Protein AF-A0A1F8WMA2-F1 (afdb_monomer_lite)

Sequence (186 aa):
MRAASGWDPECFEGNKDSIIERTFYRLFSRRFIGRMEEAENRRYKLTAEGLDYLFQKFPQLRIRQRKFDGFWRIIVYDIEETERRLRNQVRKGLKSLGFRMIQKSVWASPYDWEGEIDEFLKKIKLEKETYIFQSKLSEDKTEKLLKSYWPDLAADDSNDKKDINEKSPLRSLLLPIRLPKGLPNL

Structure (mmCIF, N/CA/C/O backbone):
data_AF-A0A1F8WMA2-F1
#
_entry.id   AF-A0A1F8WMA2-F1
#
loop_
_atom_site.group_PDB
_atom_site.id
_atom_site.type_symbol
_atom_site.label_atom_id
_atom_site.label_alt_id
_atom_site.label_comp_id
_atom_site.label_asym_id
_atom_site.label_entity_id
_atom_site.label_seq_id
_atom_site.pdbx_PDB_ins_code
_atom_site.Cartn_x
_atom_site.Cartn_y
_atom_site.Cartn_z
_atom_site.occupancy
_atom_site.B_iso_or_equiv
_atom_site.auth_seq_id
_atom_site.auth_comp_id
_atom_site.auth_asym_id
_atom_site.auth_atom_id
_atom_site.pdbx_PDB_model_num
ATOM 1 N N . MET A 1 1 ? -4.605 -5.647 -40.971 1.00 30.84 1 MET A N 1
ATOM 2 C CA . MET A 1 1 ? -3.723 -4.463 -40.894 1.00 30.84 1 MET A CA 1
ATOM 3 C C . MET A 1 1 ? -3.026 -4.484 -39.541 1.00 30.84 1 MET A C 1
ATOM 5 O O . MET A 1 1 ? -3.693 -4.305 -38.533 1.00 30.84 1 MET A O 1
ATOM 9 N N . ARG A 1 2 ? -1.735 -4.838 -39.497 1.00 26.00 2 ARG A N 1
ATOM 10 C CA . ARG A 1 2 ? -0.924 -4.826 -38.268 1.00 26.00 2 ARG A CA 1
ATOM 11 C C . ARG A 1 2 ? -0.275 -3.449 -38.165 1.00 26.00 2 ARG A C 1
ATOM 13 O O . ARG A 1 2 ? 0.402 -3.045 -39.104 1.00 26.00 2 ARG A O 1
ATOM 20 N N . ALA A 1 3 ? -0.526 -2.734 -37.073 1.00 28.31 3 ALA A N 1
ATOM 21 C CA . ALA A 1 3 ? 0.197 -1.509 -36.771 1.00 28.31 3 ALA A CA 1
ATOM 22 C C . ALA A 1 3 ? 1.688 -1.846 -36.641 1.00 28.31 3 ALA A C 1
ATOM 24 O O . ALA A 1 3 ? 2.050 -2.796 -35.945 1.00 28.31 3 ALA A O 1
ATOM 25 N N . ALA A 1 4 ? 2.524 -1.090 -37.346 1.00 37.28 4 ALA A N 1
ATOM 26 C CA . ALA A 1 4 ? 3.967 -1.123 -37.211 1.00 37.28 4 ALA A CA 1
ATOM 27 C C . ALA A 1 4 ? 4.338 -0.634 -35.803 1.00 37.28 4 ALA A C 1
ATOM 29 O O . ALA A 1 4 ? 4.517 0.553 -35.561 1.00 37.28 4 ALA A O 1
ATOM 30 N N . SER A 1 5 ? 4.379 -1.545 -34.837 1.00 37.34 5 SER A N 1
ATOM 31 C CA . SER A 1 5 ? 5.148 -1.341 -33.617 1.00 37.34 5 SER A CA 1
ATOM 32 C C . SER A 1 5 ? 6.534 -1.902 -33.902 1.00 37.34 5 SER A C 1
ATOM 34 O O . SER A 1 5 ? 6.626 -3.109 -34.119 1.00 37.34 5 SER A O 1
ATOM 36 N N . GLY A 1 6 ? 7.564 -1.052 -33.949 1.00 39.94 6 GLY A N 1
ATOM 37 C CA . GLY A 1 6 ? 8.977 -1.406 -34.140 1.00 39.94 6 GLY A CA 1
ATOM 38 C C . GLY A 1 6 ? 9.494 -2.400 -33.102 1.00 39.94 6 GLY A C 1
ATOM 39 O O . GLY A 1 6 ? 10.155 -2.039 -32.130 1.00 39.94 6 GLY A O 1
ATOM 40 N N . TRP A 1 7 ? 9.117 -3.661 -33.282 1.00 49.50 7 TRP A N 1
ATOM 41 C CA . TRP A 1 7 ? 9.310 -4.760 -32.352 1.00 49.50 7 TRP A CA 1
ATOM 42 C C . TRP A 1 7 ? 10.075 -5.857 -33.079 1.00 49.50 7 TRP A C 1
ATOM 44 O O . TRP A 1 7 ? 9.484 -6.789 -33.618 1.00 49.50 7 TRP A O 1
ATOM 54 N N . ASP A 1 8 ? 11.396 -5.728 -33.089 1.00 50.12 8 ASP A N 1
ATOM 55 C CA . ASP A 1 8 ? 12.282 -6.792 -33.534 1.00 50.12 8 ASP A CA 1
ATOM 56 C C . ASP A 1 8 ? 13.468 -6.929 -32.550 1.00 50.12 8 ASP A C 1
ATOM 58 O O . ASP A 1 8 ? 14.291 -6.015 -32.421 1.00 50.12 8 ASP A O 1
ATOM 62 N N . PRO A 1 9 ? 13.527 -8.036 -31.779 1.00 44.06 9 PRO A N 1
ATOM 63 C CA . PRO A 1 9 ? 14.636 -8.351 -30.879 1.00 44.06 9 PRO A CA 1
ATOM 64 C C . PRO A 1 9 ? 15.994 -8.472 -31.583 1.00 44.06 9 PRO A C 1
ATOM 66 O O . PRO A 1 9 ? 17.019 -8.364 -30.907 1.00 44.06 9 PRO A O 1
ATOM 69 N N . GLU A 1 10 ? 16.012 -8.697 -32.901 1.00 46.22 10 GLU A N 1
ATOM 70 C CA . GLU A 1 10 ? 17.234 -8.787 -33.707 1.00 46.22 10 GLU A CA 1
ATOM 71 C C . GLU A 1 10 ? 17.858 -7.409 -33.989 1.00 46.22 10 GLU A C 1
ATOM 73 O O . GLU A 1 10 ? 19.033 -7.335 -34.332 1.00 46.22 10 GLU A O 1
ATOM 78 N N . CYS A 1 11 ? 17.149 -6.301 -33.732 1.00 46.38 11 CYS A N 1
ATOM 79 C CA . CYS A 1 11 ? 17.670 -4.937 -33.906 1.00 46.38 11 CYS A CA 1
ATOM 80 C C . CYS A 1 11 ? 18.671 -4.476 -32.825 1.00 46.38 11 CYS A C 1
ATOM 82 O O . CYS A 1 11 ? 19.052 -3.302 -32.805 1.00 46.38 11 CYS A O 1
ATOM 84 N N . PHE A 1 12 ? 19.046 -5.329 -31.864 1.00 48.62 12 PHE A N 1
ATOM 85 C CA . PHE A 1 12 ? 20.020 -4.961 -30.834 1.00 48.62 12 PHE A CA 1
ATOM 86 C C . PHE A 1 12 ? 21.457 -5.202 -31.324 1.00 48.62 12 PHE A C 1
ATOM 88 O O . PHE A 1 12 ? 22.027 -6.275 -31.130 1.00 48.62 12 PHE A O 1
ATOM 95 N N . GLU A 1 13 ? 22.063 -4.170 -31.909 1.00 54.38 13 GLU A N 1
ATOM 96 C CA . GLU A 1 13 ? 23.446 -4.167 -32.411 1.00 54.38 13 GLU A CA 1
ATOM 97 C C . GLU A 1 13 ? 24.458 -3.743 -31.319 1.00 54.38 13 GLU A C 1
ATOM 99 O O . GLU A 1 13 ? 25.220 -2.793 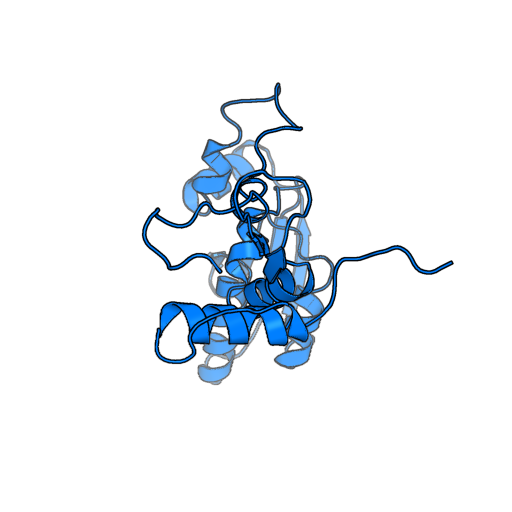-31.475 1.00 54.38 13 GLU A O 1
ATOM 104 N N . GLY A 1 14 ? 24.440 -4.412 -30.157 1.00 55.53 14 GLY A N 1
ATOM 105 C CA . GLY A 1 14 ? 25.354 -4.128 -29.036 1.00 55.53 14 GLY A CA 1
ATOM 106 C C . GLY A 1 14 ? 26.453 -5.175 -28.824 1.00 55.53 14 GLY A C 1
ATOM 107 O O . GLY A 1 14 ? 26.241 -6.377 -29.001 1.00 55.53 14 GLY A O 1
ATOM 108 N N . ASN A 1 15 ? 27.622 -4.725 -28.371 1.00 56.62 15 ASN A N 1
ATOM 109 C CA . ASN A 1 15 ? 28.721 -5.542 -27.873 1.00 56.62 15 ASN A CA 1
ATOM 110 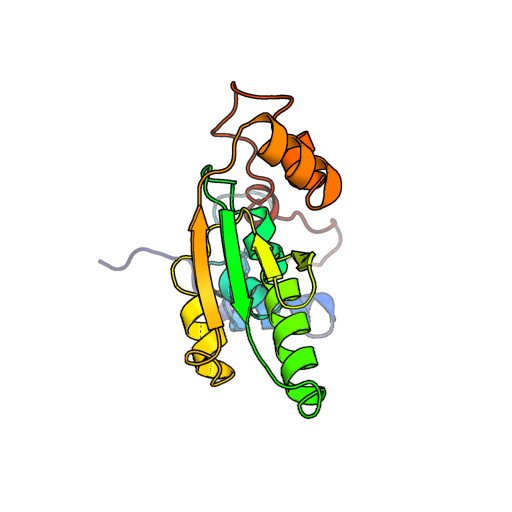C C . ASN A 1 15 ? 28.358 -6.231 -26.532 1.00 56.62 15 ASN A C 1
ATOM 112 O O . ASN A 1 15 ? 28.169 -5.620 -25.477 1.00 56.62 15 ASN A O 1
ATOM 116 N N . LYS A 1 16 ? 28.315 -7.568 -26.544 1.00 54.38 16 LYS A N 1
ATOM 117 C CA . LYS A 1 16 ? 27.874 -8.403 -25.408 1.00 54.38 16 LYS A CA 1
ATOM 118 C C . LYS A 1 16 ? 28.830 -8.402 -24.198 1.00 54.38 16 LYS A C 1
ATOM 120 O O . LYS A 1 16 ? 28.467 -8.943 -23.141 1.00 54.38 16 LYS A O 1
ATOM 125 N N . ASP A 1 17 ? 30.003 -7.780 -24.320 1.00 58.03 17 ASP A N 1
ATOM 126 C CA . ASP A 1 17 ? 31.028 -7.706 -23.268 1.00 58.03 17 ASP A CA 1
ATOM 127 C C . ASP A 1 17 ? 30.782 -6.584 -22.246 1.00 58.03 17 ASP A C 1
ATOM 129 O O . ASP A 1 17 ? 31.250 -6.649 -21.108 1.00 58.03 17 ASP A O 1
ATOM 133 N N . SER A 1 18 ? 29.960 -5.593 -22.597 1.00 73.81 18 SER A N 1
ATOM 134 C CA . SER A 1 18 ? 29.572 -4.486 -21.721 1.00 73.81 18 SER A CA 1
ATOM 135 C C . SER A 1 18 ? 28.440 -4.896 -20.763 1.00 73.81 18 SER A C 1
ATOM 137 O O . SER A 1 18 ? 27.377 -5.366 -21.176 1.00 73.81 18 SER A O 1
ATOM 139 N N . ILE A 1 19 ? 28.635 -4.697 -19.449 1.00 73.62 19 ILE A N 1
ATOM 140 C CA . ILE A 1 19 ? 27.605 -4.953 -18.413 1.00 73.62 19 ILE A CA 1
ATOM 141 C C . ILE A 1 19 ? 26.333 -4.143 -18.699 1.00 73.62 19 ILE A C 1
ATOM 143 O O . ILE A 1 19 ? 25.215 -4.623 -18.477 1.00 73.62 19 ILE A O 1
ATOM 147 N N . ILE A 1 20 ? 26.504 -2.921 -19.207 1.00 75.25 20 ILE A N 1
ATOM 148 C CA . ILE A 1 20 ? 25.405 -2.025 -19.563 1.00 75.25 20 ILE A CA 1
ATOM 149 C C . ILE A 1 20 ? 24.633 -2.624 -20.737 1.00 75.25 20 ILE A C 1
ATOM 151 O O . ILE A 1 20 ? 23.421 -2.788 -20.644 1.00 75.25 20 ILE A O 1
ATOM 155 N N . GLU A 1 21 ? 25.317 -3.048 -21.795 1.00 71.06 21 GLU A N 1
ATOM 156 C CA . GLU A 1 21 ? 24.683 -3.584 -23.005 1.00 71.06 21 GLU A CA 1
ATOM 157 C C . GLU A 1 21 ? 23.989 -4.917 -22.747 1.00 71.06 21 GLU A C 1
ATOM 159 O O . GLU A 1 21 ? 22.851 -5.115 -23.165 1.00 71.06 21 GLU A O 1
ATOM 164 N N . ARG A 1 22 ? 24.592 -5.788 -21.934 1.00 74.44 22 ARG A N 1
ATOM 165 C CA . ARG A 1 22 ? 23.950 -7.027 -21.479 1.00 74.44 22 ARG A CA 1
ATOM 166 C C . ARG A 1 22 ? 22.694 -6.752 -20.648 1.00 74.44 22 ARG A C 1
ATOM 168 O O . ARG A 1 22 ? 21.706 -7.484 -20.745 1.00 74.44 22 ARG A O 1
ATOM 175 N N . THR A 1 23 ? 22.713 -5.692 -19.837 1.00 79.44 23 THR A N 1
ATOM 176 C CA . THR A 1 23 ? 21.548 -5.261 -19.053 1.00 79.44 23 THR A CA 1
ATOM 177 C C . THR A 1 23 ? 20.456 -4.694 -19.955 1.00 79.44 23 THR A C 1
ATOM 179 O O . THR A 1 23 ? 19.300 -5.085 -19.800 1.00 79.44 23 THR A O 1
ATOM 182 N N . PHE A 1 24 ? 20.810 -3.843 -20.920 1.00 78.50 24 PHE A N 1
ATOM 183 C CA . PHE A 1 24 ? 19.881 -3.286 -21.903 1.00 78.50 24 PHE A CA 1
ATOM 184 C C . PHE A 1 24 ? 19.253 -4.377 -22.764 1.00 78.50 24 PHE A C 1
ATOM 186 O O . PHE A 1 24 ? 18.029 -4.441 -22.829 1.00 78.50 24 PHE A O 1
ATOM 193 N N . TYR A 1 25 ? 20.052 -5.292 -23.317 1.00 78.69 25 TYR A N 1
ATOM 194 C CA . TYR A 1 25 ? 19.562 -6.452 -24.059 1.00 78.69 25 TYR A CA 1
ATOM 195 C C . TYR A 1 25 ? 18.550 -7.248 -23.234 1.00 78.69 25 TYR A C 1
ATOM 197 O O . TYR A 1 25 ? 17.436 -7.494 -23.679 1.00 78.69 25 TYR A O 1
ATOM 205 N N . ARG A 1 26 ? 18.876 -7.569 -21.974 1.00 81.12 26 ARG A N 1
ATOM 206 C CA . ARG A 1 26 ? 17.958 -8.301 -21.089 1.00 81.12 26 ARG A CA 1
ATOM 207 C C . ARG A 1 26 ? 16.641 -7.557 -20.855 1.00 81.12 26 ARG A C 1
ATOM 209 O O . ARG A 1 26 ? 15.598 -8.202 -20.780 1.00 81.12 26 ARG A O 1
ATOM 216 N N . LEU A 1 27 ? 16.681 -6.236 -20.682 1.00 84.00 27 LEU A N 1
ATOM 217 C CA . LEU A 1 27 ? 15.476 -5.422 -20.503 1.00 84.00 27 LEU A CA 1
ATOM 218 C C . LEU A 1 27 ? 14.649 -5.360 -21.796 1.00 84.00 27 LEU A C 1
ATOM 220 O O . LEU A 1 27 ? 13.425 -5.447 -21.730 1.00 84.00 27 LEU A O 1
ATOM 224 N N . PHE A 1 28 ? 15.309 -5.291 -22.952 1.00 79.81 28 PHE A N 1
ATOM 225 C CA . PHE A 1 28 ? 14.685 -5.324 -24.273 1.00 79.81 28 PHE A CA 1
ATOM 226 C C . PHE A 1 28 ? 14.025 -6.666 -24.585 1.00 79.81 28 PHE A C 1
ATOM 228 O O . PHE A 1 28 ? 12.833 -6.708 -24.880 1.00 79.81 28 PHE A O 1
ATOM 235 N N . SER A 1 29 ? 14.753 -7.778 -24.443 1.00 77.25 29 SER A N 1
ATOM 236 C CA . SER A 1 29 ? 14.225 -9.123 -24.705 1.00 77.25 29 SER A CA 1
ATOM 237 C C . SER A 1 29 ? 13.041 -9.470 -23.798 1.00 77.25 29 SER A C 1
ATOM 239 O O . SER A 1 29 ? 12.180 -10.258 -24.175 1.00 77.25 29 SER A O 1
ATOM 241 N N . ARG A 1 30 ? 12.975 -8.872 -22.600 1.00 82.81 30 ARG A N 1
ATOM 242 C CA . ARG A 1 30 ? 11.853 -9.020 -21.657 1.00 82.81 30 ARG A CA 1
ATOM 243 C C . ARG A 1 30 ? 10.707 -8.038 -21.881 1.00 82.81 30 ARG A C 1
ATOM 245 O O . ARG A 1 30 ? 9.767 -8.036 -21.096 1.00 82.81 30 ARG A O 1
ATOM 252 N N . ARG A 1 31 ? 10.774 -7.220 -22.931 1.00 81.69 31 ARG A N 1
ATOM 253 C CA . ARG A 1 31 ? 9.797 -6.173 -23.245 1.00 81.69 31 ARG A CA 1
ATOM 254 C C . ARG A 1 31 ? 9.668 -5.086 -22.188 1.00 81.69 31 ARG A C 1
ATOM 256 O O . ARG A 1 31 ? 8.628 -4.460 -22.151 1.00 81.69 31 ARG A O 1
ATOM 263 N N . PHE A 1 32 ? 10.649 -4.844 -21.320 1.00 83.88 32 PHE A N 1
ATOM 264 C CA . PHE A 1 32 ? 10.517 -3.831 -20.258 1.00 83.88 32 PHE A CA 1
ATOM 265 C C . PHE A 1 32 ? 10.858 -2.411 -20.720 1.00 83.88 32 PHE A C 1
ATOM 267 O O . PHE A 1 32 ? 10.430 -1.434 -20.106 1.00 83.88 32 PHE A O 1
ATOM 274 N N . ILE A 1 33 ? 11.630 -2.291 -21.799 1.00 82.56 33 ILE A N 1
ATOM 275 C CA . ILE A 1 33 ? 11.998 -1.019 -22.420 1.00 82.56 33 ILE A CA 1
ATOM 276 C C . ILE A 1 33 ? 11.760 -1.090 -23.929 1.00 82.56 33 ILE A C 1
ATOM 278 O O . ILE A 1 33 ? 11.872 -2.157 -24.529 1.00 82.56 33 ILE A O 1
ATOM 282 N N . GLY A 1 34 ? 11.413 0.046 -24.527 1.00 76.94 34 GLY A N 1
ATOM 283 C CA . GLY A 1 34 ? 11.169 0.200 -25.958 1.00 76.94 34 GLY A CA 1
ATOM 284 C C . GLY A 1 34 ? 11.925 1.396 -26.533 1.00 76.94 34 GLY A C 1
ATOM 285 O O . GLY A 1 34 ? 12.235 2.352 -25.816 1.00 76.94 34 GLY A O 1
ATOM 286 N N . ARG A 1 35 ? 12.219 1.346 -27.834 1.00 72.19 35 ARG A N 1
ATOM 287 C CA . ARG A 1 35 ? 12.878 2.430 -28.574 1.00 72.19 35 ARG A CA 1
ATOM 288 C C . ARG A 1 35 ? 11.835 3.422 -29.102 1.00 72.19 35 ARG A C 1
ATOM 290 O O . ARG A 1 35 ? 10.747 3.020 -29.502 1.00 72.19 35 ARG A O 1
ATOM 297 N N . MET A 1 36 ? 12.150 4.716 -29.072 1.00 67.19 36 MET A N 1
ATOM 298 C CA . MET A 1 36 ? 11.386 5.740 -29.795 1.00 67.19 36 MET A CA 1
ATOM 299 C C . MET A 1 36 ? 12.007 5.946 -31.184 1.00 67.19 36 MET A C 1
ATOM 301 O O . MET A 1 36 ? 13.208 6.196 -31.273 1.00 67.19 36 MET A O 1
ATOM 305 N N . GLU A 1 37 ? 11.209 5.829 -32.247 1.00 57.41 37 GLU A N 1
ATOM 306 C CA . GLU A 1 37 ? 11.681 5.891 -33.643 1.00 57.41 37 GLU A CA 1
ATOM 307 C C . GLU A 1 37 ? 11.926 7.327 -34.150 1.00 57.41 37 GLU A C 1
ATOM 309 O O . GLU A 1 37 ? 12.753 7.529 -35.028 1.00 57.41 37 GLU A O 1
ATOM 314 N N . GLU A 1 38 ? 11.295 8.343 -33.551 1.00 54.53 38 GLU A N 1
ATOM 315 C CA . GLU A 1 38 ? 11.284 9.729 -34.068 1.00 54.53 38 GLU A CA 1
ATOM 316 C C . GLU A 1 38 ? 12.400 10.649 -33.534 1.00 54.53 38 GLU A C 1
ATOM 318 O O . GLU A 1 38 ? 12.371 11.859 -33.752 1.00 54.53 38 GLU A O 1
ATOM 323 N N . ALA A 1 39 ? 13.388 10.128 -32.803 1.00 50.84 39 ALA A N 1
ATOM 324 C CA . ALA A 1 39 ? 14.424 10.962 -32.197 1.00 50.84 39 ALA A CA 1
ATOM 325 C C . ALA A 1 39 ? 15.796 10.755 -32.852 1.00 50.84 39 ALA A C 1
ATOM 327 O O . ALA A 1 39 ? 16.361 9.667 -32.805 1.00 50.84 39 ALA A O 1
ATOM 328 N N . GLU A 1 40 ? 16.391 11.857 -33.321 1.00 49.34 40 GLU A N 1
ATOM 329 C CA . GLU A 1 40 ? 17.798 11.980 -33.758 1.00 49.34 40 GLU A CA 1
ATOM 330 C C . GLU A 1 40 ? 18.805 11.407 -32.736 1.00 49.34 40 GLU A C 1
ATOM 332 O O . GLU A 1 40 ? 19.931 11.053 -33.068 1.00 49.34 40 GLU A O 1
ATOM 337 N N . ASN A 1 41 ? 18.394 11.302 -31.466 1.00 57.19 41 ASN A N 1
ATOM 338 C CA . ASN A 1 41 ? 19.111 10.592 -30.413 1.00 57.19 41 ASN A CA 1
ATOM 339 C C . ASN A 1 41 ? 18.325 9.356 -29.965 1.00 57.19 41 ASN A C 1
ATOM 341 O O . ASN A 1 41 ? 17.134 9.450 -29.670 1.00 57.19 41 ASN A O 1
ATOM 345 N N . ARG A 1 42 ? 19.030 8.235 -29.781 1.00 60.88 42 ARG A N 1
ATOM 346 C CA . ARG A 1 42 ? 18.478 6.970 -29.277 1.00 60.88 42 ARG A CA 1
ATOM 347 C C . ARG A 1 42 ? 17.896 7.151 -27.880 1.00 60.88 42 ARG A C 1
ATOM 349 O O . ARG A 1 42 ? 18.614 7.249 -26.886 1.00 60.88 42 ARG A O 1
ATOM 356 N N . ARG A 1 43 ? 16.573 7.243 -27.837 1.00 66.69 43 ARG A N 1
ATOM 357 C CA . ARG A 1 43 ? 15.778 7.450 -26.634 1.00 66.69 43 ARG A CA 1
ATOM 358 C C . ARG A 1 43 ? 15.000 6.180 -26.328 1.00 66.69 43 ARG A C 1
ATOM 360 O O . ARG A 1 43 ? 14.341 5.616 -27.203 1.00 66.69 43 ARG A O 1
ATOM 367 N N . TYR A 1 44 ? 15.080 5.761 -25.073 1.00 74.44 44 TYR A N 1
ATOM 368 C CA . TYR A 1 44 ? 14.391 4.585 -24.565 1.00 74.44 44 TYR A CA 1
ATOM 369 C C . TYR A 1 44 ? 13.289 5.007 -23.604 1.00 74.44 44 TYR A C 1
ATOM 371 O O . TYR A 1 44 ? 13.470 5.946 -22.826 1.00 74.44 44 TYR A O 1
ATOM 379 N N . LYS A 1 45 ? 12.161 4.303 -23.659 1.00 77.81 45 LYS A N 1
ATOM 380 C CA . LYS A 1 45 ? 11.034 4.472 -22.740 1.00 77.81 45 LYS A CA 1
ATOM 381 C C . LYS A 1 45 ? 10.715 3.158 -22.053 1.00 77.81 45 LYS A C 1
ATOM 383 O O . LYS A 1 45 ? 10.917 2.092 -22.636 1.00 77.81 45 LYS A O 1
ATOM 388 N N . LEU A 1 46 ? 10.191 3.237 -20.838 1.00 81.69 46 LEU A N 1
ATOM 389 C CA . LEU A 1 46 ? 9.587 2.079 -20.199 1.00 81.69 46 LEU A CA 1
ATOM 390 C C . LEU A 1 46 ? 8.325 1.682 -20.981 1.00 81.69 46 LEU A C 1
ATOM 392 O O . LEU A 1 46 ? 7.550 2.544 -21.402 1.00 81.69 46 LEU A O 1
ATOM 396 N N . THR A 1 47 ? 8.140 0.391 -21.217 1.00 83.69 47 THR A N 1
ATOM 397 C CA . THR A 1 47 ? 6.899 -0.139 -21.799 1.00 83.69 47 THR A CA 1
ATOM 398 C C . THR A 1 47 ? 5.830 -0.305 -20.719 1.00 83.69 47 THR A C 1
ATOM 400 O O . THR A 1 47 ? 6.119 -0.175 -19.527 1.00 83.69 47 THR A O 1
ATOM 403 N N . ALA A 1 48 ? 4.604 -0.645 -21.126 1.00 76.00 48 ALA A N 1
ATOM 404 C CA . ALA A 1 48 ? 3.559 -1.041 -20.187 1.00 76.00 48 ALA A CA 1
ATOM 405 C C . ALA A 1 48 ? 3.990 -2.269 -19.362 1.00 76.00 48 ALA A C 1
ATOM 407 O O . ALA A 1 48 ? 3.881 -2.246 -18.140 1.00 76.00 48 ALA A O 1
ATOM 408 N N . GLU A 1 49 ? 4.596 -3.286 -19.990 1.00 80.12 49 GLU A N 1
ATOM 409 C CA . GLU A 1 49 ? 5.040 -4.488 -19.272 1.00 80.12 49 GLU A CA 1
ATOM 410 C C . GLU A 1 49 ? 6.173 -4.197 -18.276 1.00 80.12 49 GLU A C 1
ATOM 412 O O . GLU A 1 49 ? 6.229 -4.774 -17.188 1.00 80.12 49 GLU A O 1
ATOM 417 N N . GLY A 1 50 ? 7.087 -3.287 -18.627 1.00 83.38 50 GLY A N 1
ATOM 418 C CA . GLY A 1 50 ? 8.138 -2.829 -17.720 1.00 83.38 50 GLY A CA 1
ATOM 419 C C . GLY A 1 50 ? 7.583 -2.045 -16.535 1.00 83.38 50 GLY A C 1
ATOM 420 O O . GLY A 1 50 ? 8.071 -2.200 -15.413 1.00 83.38 50 GLY A O 1
ATOM 421 N N . LEU A 1 51 ? 6.549 -1.234 -16.771 1.00 80.31 51 LEU A N 1
ATOM 422 C CA . LEU A 1 51 ? 5.851 -0.471 -15.738 1.00 80.31 51 LEU A CA 1
ATOM 423 C C . LEU A 1 51 ? 5.141 -1.408 -14.754 1.00 80.31 51 LEU A C 1
ATOM 425 O O . LEU A 1 51 ? 5.349 -1.291 -13.546 1.00 80.31 51 LEU A O 1
ATOM 429 N N . ASP A 1 52 ? 4.406 -2.396 -15.265 1.00 77.25 52 ASP A N 1
ATOM 430 C CA . ASP A 1 52 ? 3.733 -3.413 -14.454 1.00 77.25 52 ASP A CA 1
ATOM 431 C C . ASP A 1 52 ? 4.730 -4.222 -13.620 1.00 77.25 52 ASP A C 1
ATOM 433 O O . ASP A 1 52 ? 4.527 -4.437 -12.422 1.00 77.25 52 ASP A O 1
ATOM 437 N N . TYR A 1 53 ? 5.861 -4.616 -14.214 1.00 82.56 53 TYR A N 1
ATOM 438 C CA . TYR A 1 53 ? 6.929 -5.296 -13.484 1.00 82.56 53 TYR A CA 1
ATOM 439 C C . TYR A 1 53 ? 7.489 -4.433 -12.341 1.00 82.56 53 TYR A C 1
ATOM 441 O O . TYR A 1 53 ? 7.705 -4.932 -11.229 1.00 82.56 53 TYR A O 1
ATOM 449 N N . LEU A 1 54 ? 7.710 -3.135 -12.583 1.00 82.88 54 LEU A N 1
ATOM 450 C CA . LEU A 1 54 ? 8.152 -2.209 -11.539 1.00 82.88 54 LEU A CA 1
ATOM 451 C C . LEU A 1 54 ? 7.111 -2.069 -10.432 1.00 82.88 54 LEU A C 1
ATOM 453 O O . LEU A 1 54 ? 7.488 -2.061 -9.265 1.00 82.88 54 LEU A O 1
ATOM 457 N N . PHE A 1 55 ? 5.826 -2.008 -10.762 1.00 76.62 55 PHE A N 1
ATOM 458 C CA . PHE A 1 55 ? 4.758 -1.922 -9.771 1.00 76.62 55 PHE A CA 1
ATOM 459 C C . PHE A 1 55 ? 4.617 -3.179 -8.919 1.00 76.62 55 PHE A C 1
ATOM 461 O O . PHE A 1 55 ? 4.434 -3.070 -7.709 1.00 76.62 55 PHE A O 1
ATOM 468 N N . GLN A 1 56 ? 4.781 -4.365 -9.506 1.00 71.25 56 GLN A N 1
ATOM 469 C CA . GLN A 1 56 ? 4.804 -5.614 -8.742 1.00 71.25 56 GLN A CA 1
ATOM 470 C C . GLN A 1 56 ? 5.993 -5.674 -7.776 1.00 71.25 56 GLN A C 1
ATOM 472 O O . GLN A 1 56 ? 5.874 -6.182 -6.660 1.00 71.25 56 GLN A O 1
ATOM 477 N N . LYS A 1 57 ? 7.160 -5.174 -8.200 1.00 76.31 57 LYS A N 1
ATOM 478 C CA . LYS A 1 57 ? 8.384 -5.174 -7.383 1.00 76.31 57 LYS A CA 1
ATOM 479 C C . LYS A 1 57 ? 8.417 -4.057 -6.346 1.00 76.31 57 LYS A C 1
ATOM 481 O O . LYS A 1 57 ? 8.964 -4.254 -5.263 1.00 76.31 57 LYS A O 1
ATOM 486 N N . PHE A 1 58 ? 7.841 -2.910 -6.675 1.00 75.75 58 PHE A N 1
ATOM 487 C CA . PHE A 1 58 ? 7.849 -1.698 -5.872 1.00 75.75 58 PHE A CA 1
ATOM 488 C C . PHE A 1 58 ? 6.438 -1.089 -5.834 1.00 75.75 58 PHE A C 1
ATOM 490 O O . PHE A 1 58 ? 6.201 -0.054 -6.466 1.00 75.75 58 PHE A O 1
ATOM 497 N N . PRO A 1 59 ? 5.499 -1.686 -5.073 1.00 68.56 59 PRO A N 1
ATOM 498 C CA . PRO A 1 59 ? 4.115 -1.208 -4.982 1.00 68.56 59 PRO A CA 1
ATOM 499 C C . PRO A 1 59 ? 4.004 0.274 -4.602 1.00 68.56 59 PRO A C 1
ATOM 501 O O . PRO A 1 59 ? 3.107 0.981 -5.058 1.00 68.56 59 PRO A O 1
ATOM 504 N N . GLN A 1 60 ? 4.981 0.795 -3.855 1.00 67.12 60 GLN A N 1
ATOM 505 C CA . GLN A 1 60 ? 5.065 2.206 -3.492 1.00 67.12 60 GLN A CA 1
ATOM 506 C C . GLN A 1 60 ? 5.171 3.174 -4.679 1.00 67.12 60 GLN A C 1
ATOM 508 O O . GLN A 1 60 ? 4.831 4.348 -4.541 1.00 67.12 60 GLN A O 1
ATOM 513 N N . LEU A 1 61 ? 5.616 2.708 -5.850 1.00 69.38 61 LEU A N 1
ATOM 514 C CA . LEU A 1 61 ? 5.636 3.519 -7.067 1.00 69.38 61 LEU A CA 1
ATOM 515 C C . LEU A 1 61 ? 4.230 3.737 -7.642 1.00 69.38 61 LEU A C 1
ATOM 517 O O . LEU A 1 61 ? 4.016 4.765 -8.283 1.00 69.38 61 LEU A O 1
ATOM 521 N N . ARG A 1 62 ? 3.268 2.833 -7.379 1.00 68.75 62 ARG A N 1
ATOM 522 C CA . ARG A 1 62 ? 1.845 3.056 -7.712 1.00 68.75 62 ARG A CA 1
ATOM 523 C C . ARG A 1 62 ? 1.225 4.114 -6.808 1.00 68.75 62 ARG A C 1
ATOM 525 O O . ARG A 1 62 ? 0.452 4.942 -7.269 1.00 68.75 62 ARG A O 1
ATOM 532 N N . ILE A 1 63 ? 1.609 4.131 -5.533 1.00 66.31 63 ILE A N 1
ATOM 533 C CA . ILE A 1 63 ? 1.085 5.083 -4.541 1.00 66.31 63 ILE A CA 1
ATOM 534 C C . ILE A 1 63 ? 1.312 6.526 -4.990 1.00 66.31 63 ILE A C 1
ATOM 536 O O . ILE A 1 63 ? 0.405 7.345 -4.926 1.00 66.31 63 ILE A O 1
ATOM 540 N N . ARG A 1 64 ? 2.509 6.824 -5.506 1.00 62.16 64 ARG A N 1
ATOM 541 C CA . ARG A 1 64 ? 2.878 8.168 -5.975 1.00 62.16 64 ARG A CA 1
ATOM 542 C C . ARG A 1 64 ? 2.094 8.661 -7.198 1.00 62.16 64 ARG A C 1
ATOM 544 O O . ARG A 1 64 ? 2.216 9.831 -7.533 1.00 62.16 64 ARG A O 1
ATOM 551 N N . GLN A 1 65 ? 1.327 7.801 -7.873 1.00 63.12 65 GLN A N 1
ATOM 552 C CA . GLN A 1 65 ? 0.454 8.199 -8.990 1.00 63.12 65 GLN A CA 1
ATOM 553 C C . GLN A 1 65 ? -0.992 8.419 -8.554 1.00 63.12 65 GLN A C 1
ATOM 555 O O . GLN A 1 65 ? -1.761 9.025 -9.297 1.00 63.12 65 GLN A O 1
ATOM 560 N N . ARG A 1 66 ? -1.378 7.916 -7.378 1.00 69.25 66 ARG A N 1
ATOM 561 C CA . ARG A 1 66 ? -2.758 7.981 -6.916 1.00 69.25 66 ARG A CA 1
ATOM 562 C C . ARG A 1 66 ? -2.972 9.279 -6.141 1.00 69.25 66 ARG A C 1
ATOM 564 O O . ARG A 1 66 ? -2.235 9.587 -5.206 1.00 69.25 66 ARG A O 1
ATOM 571 N N . LYS A 1 67 ? -3.986 10.040 -6.548 1.00 72.56 67 LYS A N 1
ATOM 572 C CA . LYS A 1 67 ? -4.431 11.244 -5.839 1.00 72.56 67 LYS A CA 1
ATOM 573 C C . LYS A 1 67 ? -5.459 10.872 -4.780 1.00 72.56 67 LYS A C 1
ATOM 575 O O . LYS A 1 67 ? -6.151 9.864 -4.911 1.00 72.56 67 LYS A O 1
ATOM 580 N N . PHE A 1 68 ? -5.549 11.698 -3.744 1.00 84.00 68 PHE A N 1
ATOM 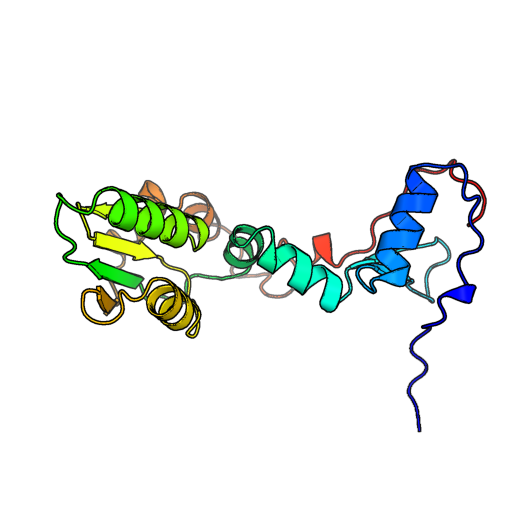581 C CA . PHE A 1 68 ? -6.641 11.608 -2.789 1.00 84.00 68 PHE A CA 1
ATOM 582 C C . PHE A 1 68 ? -7.946 11.997 -3.490 1.00 84.00 68 PHE A C 1
ATOM 584 O O . PHE A 1 68 ? -8.051 13.072 -4.074 1.00 84.00 68 PHE A O 1
ATOM 591 N N . ASP A 1 69 ? -8.934 11.115 -3.444 1.00 84.50 69 ASP A N 1
ATOM 592 C CA . ASP A 1 69 ? -10.260 11.298 -4.048 1.00 84.50 69 ASP A CA 1
ATOM 593 C C . ASP A 1 69 ? -11.291 11.871 -3.055 1.00 84.50 69 ASP A C 1
ATOM 595 O O . ASP A 1 69 ? -12.482 11.957 -3.354 1.00 84.50 69 ASP A O 1
ATOM 599 N N . GLY A 1 70 ? -10.846 12.245 -1.851 1.00 84.31 70 GLY A N 1
ATOM 600 C CA . GLY A 1 70 ? -11.700 12.737 -0.772 1.00 84.31 70 GLY A CA 1
ATOM 601 C C . GLY A 1 70 ? -12.235 11.652 0.167 1.00 84.31 70 GLY A C 1
ATOM 602 O O . GLY A 1 70 ? -12.906 11.994 1.145 1.00 84.31 70 GLY A O 1
ATOM 603 N N . PHE A 1 71 ? -11.935 10.371 -0.075 1.00 89.44 71 PHE A N 1
ATOM 604 C CA . PHE A 1 71 ? -12.374 9.263 0.769 1.00 89.44 71 PHE A CA 1
ATOM 605 C C . PHE A 1 71 ? -11.212 8.561 1.475 1.00 89.44 71 PHE A C 1
ATOM 607 O O . PHE A 1 71 ? -10.191 8.192 0.898 1.00 89.44 71 PHE A O 1
ATOM 614 N N . TRP A 1 72 ? -11.394 8.310 2.764 1.00 90.94 72 TRP A N 1
ATOM 615 C CA . TRP A 1 72 ? -10.475 7.523 3.570 1.00 90.94 72 TRP A CA 1
ATOM 616 C C . TRP A 1 72 ? -10.864 6.054 3.513 1.00 90.94 72 TRP A C 1
ATOM 618 O O . TRP A 1 72 ? -12.013 5.706 3.788 1.00 90.94 72 TRP A O 1
ATOM 628 N N . ARG A 1 73 ? -9.890 5.194 3.211 1.00 91.44 73 ARG A N 1
ATOM 629 C CA . ARG A 1 73 ? -10.014 3.741 3.342 1.00 91.44 73 ARG A CA 1
ATOM 630 C C . ARG A 1 73 ? -9.466 3.369 4.698 1.00 91.44 73 ARG A C 1
ATOM 632 O O . ARG A 1 73 ? -8.279 3.570 4.954 1.00 91.44 73 ARG A O 1
ATOM 639 N N . ILE A 1 74 ? -10.323 2.858 5.564 1.00 92.56 74 ILE A N 1
ATOM 640 C CA . ILE A 1 74 ? -9.968 2.463 6.919 1.00 92.56 74 ILE A CA 1
ATOM 641 C C . ILE A 1 74 ? -10.103 0.951 7.012 1.00 92.56 74 ILE A C 1
ATOM 643 O O . ILE A 1 74 ? -11.173 0.408 6.776 1.00 92.56 74 ILE A O 1
ATOM 647 N N . ILE A 1 75 ? -9.016 0.277 7.361 1.00 92.19 75 ILE A N 1
ATOM 648 C CA . ILE A 1 75 ? -8.988 -1.160 7.600 1.00 92.19 75 ILE A CA 1
ATOM 649 C C . ILE A 1 75 ? -8.887 -1.378 9.100 1.00 92.19 75 ILE A C 1
ATOM 651 O O . ILE A 1 75 ? -7.943 -0.913 9.745 1.00 92.19 75 ILE A O 1
ATOM 655 N N . VAL A 1 76 ? -9.854 -2.106 9.640 1.00 93.38 76 VAL A N 1
ATOM 656 C CA . VAL A 1 76 ? -9.856 -2.574 11.023 1.00 93.38 76 VAL A CA 1
ATOM 657 C C . VAL A 1 76 ? -9.752 -4.086 10.999 1.00 93.38 76 VAL A C 1
ATOM 659 O O . VAL A 1 76 ? -10.422 -4.727 10.198 1.00 93.38 76 VAL A O 1
ATOM 662 N N . TYR A 1 77 ? -8.909 -4.663 11.846 1.00 91.06 77 TYR A N 1
ATOM 663 C CA . TYR A 1 77 ? -8.816 -6.116 11.967 1.00 91.06 77 TYR A CA 1
ATOM 664 C C . TYR A 1 77 ? -8.779 -6.560 13.421 1.00 91.06 77 TYR A C 1
ATOM 666 O O . TYR A 1 77 ? -8.275 -5.832 14.275 1.00 91.06 77 TYR A O 1
ATOM 674 N N . ASP A 1 78 ? -9.253 -7.768 13.702 1.00 87.94 78 ASP A N 1
ATOM 675 C CA . ASP A 1 78 ? -9.225 -8.336 15.051 1.00 87.94 78 ASP A CA 1
ATOM 676 C C . ASP A 1 78 ? -8.512 -9.688 15.073 1.00 87.94 78 ASP A C 1
ATOM 678 O O . ASP A 1 78 ? -9.122 -10.735 15.186 1.00 87.94 78 ASP A O 1
ATOM 682 N N . ILE A 1 79 ? -7.188 -9.644 14.912 1.00 86.81 79 ILE A N 1
ATOM 683 C CA . ILE A 1 79 ? -6.320 -10.832 14.931 1.00 86.81 79 ILE A CA 1
ATOM 684 C C . ILE A 1 79 ? -5.810 -11.025 16.353 1.00 86.81 79 ILE A C 1
ATOM 686 O O . ILE A 1 79 ? -5.301 -10.061 16.921 1.00 86.81 79 ILE A O 1
ATOM 690 N N . GLU A 1 80 ? -5.799 -12.226 16.917 1.00 86.06 80 GLU A N 1
ATOM 691 C CA . GLU A 1 80 ? -5.239 -12.448 18.257 1.00 86.06 80 GLU A CA 1
ATOM 692 C C . GLU A 1 80 ? -3.735 -12.086 18.372 1.00 86.06 80 GLU A C 1
ATOM 694 O O . GLU A 1 80 ? -2.973 -12.081 17.400 1.00 86.06 80 GLU A O 1
ATOM 699 N N . GLU A 1 81 ? -3.257 -11.749 19.579 1.00 81.38 81 GLU A N 1
ATOM 700 C CA . GLU A 1 81 ? -1.833 -11.416 19.804 1.00 81.38 81 GLU A CA 1
ATOM 701 C C . GLU A 1 81 ? -0.918 -12.654 19.719 1.00 81.38 81 GLU A C 1
ATOM 703 O O . GLU A 1 81 ? 0.261 -12.542 19.369 1.00 81.38 81 GLU A O 1
ATOM 708 N N . THR A 1 82 ? -1.479 -13.838 19.982 1.00 85.69 82 THR A N 1
ATOM 709 C CA . THR A 1 82 ? -0.852 -15.159 19.804 1.00 85.69 82 THR A CA 1
ATOM 710 C C . THR A 1 82 ? -0.354 -15.346 18.364 1.00 85.69 82 THR A C 1
ATOM 712 O O . THR A 1 82 ? 0.736 -15.878 18.137 1.00 85.69 82 THR A O 1
ATOM 715 N N . GLU A 1 83 ? -1.059 -14.776 17.385 1.00 85.81 83 GLU A N 1
ATOM 716 C CA . GLU A 1 83 ? -0.731 -14.823 15.959 1.00 85.81 83 GLU A CA 1
ATOM 717 C C . GLU A 1 83 ? 0.210 -13.693 15.500 1.00 85.81 83 GLU A C 1
ATOM 719 O O . GLU A 1 83 ? 0.054 -13.061 14.447 1.00 85.81 83 GLU A O 1
ATOM 724 N N . ARG A 1 84 ? 1.275 -13.441 16.269 1.00 87.12 84 ARG A N 1
ATOM 725 C CA . ARG A 1 84 ? 2.235 -12.351 16.005 1.00 87.12 84 ARG A CA 1
ATOM 726 C C . ARG A 1 84 ? 2.822 -12.369 14.586 1.00 87.12 84 ARG A C 1
ATOM 728 O O . ARG A 1 84 ? 3.099 -11.310 14.014 1.00 87.12 84 ARG A O 1
ATOM 735 N N . ARG A 1 85 ? 3.032 -13.559 14.008 1.00 87.88 85 ARG A N 1
ATOM 736 C CA . ARG A 1 85 ? 3.535 -13.719 12.630 1.00 87.88 85 ARG A CA 1
ATOM 737 C C . ARG A 1 85 ? 2.544 -13.167 11.606 1.00 87.88 85 ARG A C 1
ATOM 739 O O . ARG A 1 85 ? 2.966 -12.404 10.736 1.00 87.88 85 ARG A O 1
ATOM 746 N N . LEU A 1 86 ? 1.261 -13.490 11.755 1.00 87.56 86 LEU A N 1
ATOM 747 C CA . LEU A 1 86 ? 0.195 -13.033 10.869 1.00 87.56 86 LEU A CA 1
ATOM 748 C C . LEU A 1 86 ? 0.027 -11.517 10.974 1.00 87.56 86 LEU A C 1
ATOM 750 O O . LEU A 1 86 ? 0.149 -10.818 9.968 1.00 87.56 86 LEU A O 1
ATOM 754 N N . ARG A 1 87 ? -0.067 -10.978 12.200 1.00 88.06 87 ARG A N 1
ATOM 755 C CA . ARG A 1 87 ? -0.095 -9.523 12.441 1.00 88.06 87 ARG A CA 1
ATOM 756 C C . ARG A 1 87 ? 1.062 -8.812 11.737 1.00 88.06 87 ARG A C 1
ATOM 758 O O . ARG A 1 87 ? 0.862 -7.794 11.081 1.00 88.06 87 ARG A O 1
ATOM 765 N N . ASN A 1 88 ? 2.283 -9.337 11.823 1.00 89.06 88 ASN A N 1
ATOM 766 C CA . ASN A 1 88 ? 3.435 -8.726 11.155 1.00 89.06 88 ASN A CA 1
ATOM 767 C C . ASN A 1 88 ? 3.353 -8.775 9.623 1.00 89.06 88 ASN A C 1
ATOM 769 O O . ASN A 1 88 ? 3.812 -7.831 8.976 1.00 89.06 88 ASN A O 1
ATOM 773 N N . GLN A 1 89 ? 2.778 -9.830 9.041 1.00 88.25 89 GLN A N 1
ATOM 774 C CA . GLN A 1 89 ? 2.537 -9.905 7.599 1.00 88.25 89 GLN A CA 1
ATOM 775 C C . GLN A 1 89 ? 1.512 -8.857 7.154 1.00 88.25 89 GLN A C 1
ATOM 777 O O . GLN A 1 89 ? 1.807 -8.100 6.229 1.00 88.25 89 GLN A O 1
ATOM 782 N N . VAL A 1 90 ? 0.387 -8.726 7.870 1.00 88.75 90 VAL A N 1
ATOM 783 C CA . VAL A 1 90 ? -0.627 -7.690 7.600 1.00 88.75 90 VAL A CA 1
ATOM 784 C C . VAL A 1 90 ? -0.006 -6.303 7.648 1.00 88.75 90 VAL A C 1
ATOM 786 O O . VAL A 1 90 ? -0.095 -5.544 6.688 1.00 88.75 90 VAL A O 1
ATOM 789 N N . ARG A 1 91 ? 0.715 -5.987 8.731 1.00 89.81 91 ARG A N 1
ATOM 790 C CA . ARG A 1 91 ? 1.365 -4.679 8.900 1.00 89.81 91 ARG A CA 1
ATOM 791 C C . ARG A 1 91 ? 2.332 -4.359 7.761 1.00 89.81 91 ARG A C 1
ATOM 793 O O . ARG A 1 91 ? 2.385 -3.216 7.317 1.00 89.81 91 ARG A O 1
ATOM 800 N N . LYS A 1 92 ? 3.125 -5.334 7.303 1.00 88.31 92 LYS A N 1
ATOM 801 C CA . LYS A 1 92 ? 4.064 -5.138 6.186 1.00 88.31 92 LYS A CA 1
ATOM 802 C C . LYS A 1 92 ? 3.327 -4.914 4.866 1.00 88.31 92 LYS A C 1
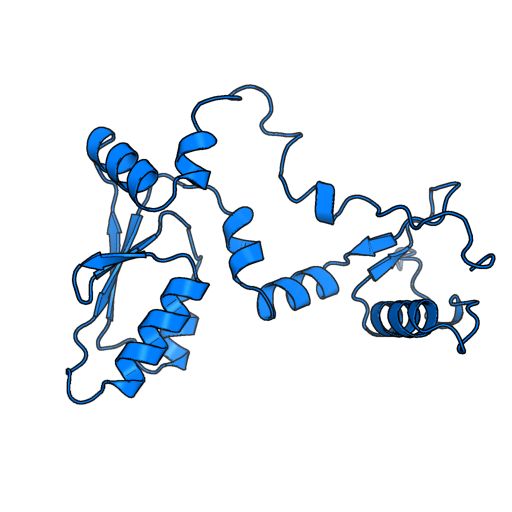ATOM 804 O O . LYS A 1 92 ? 3.684 -3.987 4.145 1.00 88.31 92 LYS A O 1
ATOM 809 N N . GLY A 1 93 ? 2.299 -5.713 4.586 1.00 86.69 93 GLY A N 1
ATOM 810 C CA . GLY A 1 93 ? 1.489 -5.577 3.377 1.00 86.69 93 GLY A CA 1
ATOM 811 C C . GLY A 1 93 ? 0.761 -4.237 3.318 1.00 86.69 93 GLY A C 1
ATOM 812 O O . GLY A 1 93 ? 0.959 -3.479 2.373 1.00 86.69 93 GLY A O 1
ATOM 813 N N . LEU A 1 94 ? 0.048 -3.868 4.384 1.00 88.38 94 LEU A N 1
ATOM 814 C CA . LEU A 1 94 ? -0.646 -2.581 4.478 1.00 88.38 94 LEU A CA 1
ATOM 815 C C . LEU A 1 94 ? 0.314 -1.391 4.330 1.00 88.38 94 LEU A C 1
ATOM 817 O O . LEU A 1 94 ? 0.031 -0.466 3.574 1.00 88.38 94 LEU A O 1
ATOM 821 N N . LYS A 1 95 ? 1.499 -1.433 4.958 1.00 87.50 95 LYS A N 1
ATOM 822 C CA . LYS A 1 95 ? 2.530 -0.399 4.746 1.00 87.50 95 LYS A CA 1
ATOM 823 C C . LYS A 1 95 ? 2.995 -0.313 3.291 1.00 87.50 95 LYS A C 1
ATOM 825 O O . LYS A 1 95 ? 3.232 0.793 2.810 1.00 87.50 95 LYS A O 1
ATOM 830 N N . SER A 1 96 ? 3.150 -1.451 2.611 1.00 81.75 96 SER A N 1
ATOM 831 C CA . SER A 1 96 ? 3.547 -1.483 1.195 1.00 81.75 96 SER A CA 1
ATOM 832 C C . SER A 1 96 ? 2.464 -0.933 0.265 1.00 81.75 96 SER A C 1
ATOM 834 O O . SER A 1 96 ? 2.796 -0.336 -0.753 1.00 81.75 96 SER A O 1
ATOM 836 N N . LEU A 1 97 ? 1.199 -1.041 0.679 1.00 82.06 97 LEU A N 1
ATOM 837 C CA . LEU A 1 97 ? 0.024 -0.421 0.064 1.00 82.06 97 LEU A CA 1
ATOM 838 C C . LEU A 1 97 ? -0.240 0.992 0.617 1.00 82.06 97 LEU A C 1
ATOM 840 O O . LEU A 1 97 ? -1.356 1.487 0.594 1.00 82.06 97 LEU A O 1
ATOM 844 N N . GLY A 1 98 ? 0.745 1.667 1.212 1.00 83.88 98 GLY A N 1
ATOM 845 C CA . GLY A 1 98 ? 0.586 3.077 1.587 1.00 83.88 98 GLY A CA 1
ATOM 846 C C . GLY A 1 98 ? -0.366 3.361 2.739 1.00 83.88 98 GLY A C 1
ATOM 847 O O . GLY A 1 98 ? -0.635 4.532 3.012 1.00 83.88 98 GLY A O 1
ATOM 848 N N . PHE A 1 99 ? -0.857 2.334 3.430 1.00 90.56 99 PHE A N 1
ATOM 849 C CA . PHE A 1 99 ? -1.603 2.521 4.662 1.00 90.56 99 PHE A CA 1
ATOM 850 C C . PHE A 1 99 ? -0.660 2.926 5.795 1.00 90.56 99 PHE A C 1
ATOM 852 O O . PHE A 1 99 ? 0.510 2.521 5.877 1.00 90.56 99 PHE A O 1
ATOM 859 N N . ARG A 1 100 ? -1.200 3.716 6.718 1.00 91.50 100 ARG A N 1
ATOM 860 C CA . ARG A 1 100 ? -0.544 4.104 7.965 1.00 91.50 100 ARG A CA 1
ATOM 861 C C . ARG A 1 100 ? -1.390 3.634 9.136 1.00 91.50 100 ARG A C 1
ATOM 863 O O . ARG A 1 100 ? -2.616 3.612 9.070 1.00 91.50 100 ARG A O 1
ATOM 870 N N . MET A 1 101 ? -0.714 3.228 10.202 1.00 93.12 101 MET A N 1
ATOM 871 C CA . MET A 1 101 ? -1.368 2.774 11.422 1.00 93.12 101 MET A CA 1
ATOM 872 C C . MET A 1 101 ? -1.805 3.998 12.228 1.00 93.12 101 MET A C 1
ATOM 874 O O . MET A 1 101 ? -0.949 4.741 12.706 1.00 93.12 101 MET A O 1
ATOM 878 N N . ILE A 1 102 ? -3.114 4.200 12.362 1.00 92.19 102 ILE A N 1
ATOM 879 C CA . ILE A 1 102 ? -3.682 5.306 13.147 1.00 92.19 102 ILE A CA 1
ATOM 880 C C . ILE A 1 102 ? -3.839 4.881 14.611 1.00 92.19 102 ILE A C 1
ATOM 882 O O . ILE A 1 102 ? -3.520 5.639 15.522 1.00 92.19 102 ILE A O 1
ATOM 886 N N . GLN A 1 103 ? -4.253 3.632 14.840 1.00 91.81 103 GLN A N 1
ATOM 887 C CA . GLN A 1 103 ? -4.345 3.003 16.160 1.00 91.81 103 GLN A CA 1
ATOM 888 C C . GLN A 1 103 ? -3.977 1.515 16.053 1.00 91.81 103 GLN A C 1
ATOM 890 O O . GLN A 1 103 ? -3.830 0.969 14.957 1.00 91.81 103 GLN A O 1
ATOM 895 N N . LYS A 1 104 ? -3.806 0.827 17.191 1.00 89.56 104 LYS A N 1
ATOM 896 C CA . LYS A 1 104 ? -3.682 -0.638 17.215 1.00 89.56 104 LYS A CA 1
ATOM 897 C C . LYS A 1 104 ? -4.832 -1.267 16.422 1.00 89.56 104 LYS A C 1
ATOM 899 O O . LYS A 1 104 ? -5.990 -0.992 16.695 1.00 89.56 104 LYS A O 1
ATOM 904 N N . SER A 1 105 ? -4.458 -2.068 15.429 1.00 90.25 105 SER A N 1
ATOM 905 C CA . SER A 1 105 ? -5.355 -2.731 14.481 1.00 90.25 105 SER A CA 1
ATOM 906 C C . SER A 1 105 ? -6.256 -1.830 13.628 1.00 90.25 105 SER A C 1
ATOM 908 O O . SER A 1 105 ? -7.126 -2.346 12.940 1.00 90.25 105 SER A O 1
ATOM 910 N N . VAL A 1 106 ? -6.013 -0.514 13.603 1.00 93.50 106 VAL A N 1
ATOM 911 C CA . VAL A 1 106 ? -6.727 0.445 12.748 1.00 93.50 106 VAL A CA 1
ATOM 912 C C . VAL A 1 106 ? -5.736 1.121 11.812 1.00 93.50 106 VAL A C 1
ATOM 914 O O . VAL A 1 106 ? -4.793 1.800 12.236 1.00 93.50 106 VAL A O 1
ATOM 917 N N . TRP A 1 107 ? -5.963 0.938 10.522 1.00 94.19 107 TRP A N 1
ATOM 918 C CA . TRP A 1 107 ? -5.120 1.428 9.443 1.00 94.19 107 TRP A CA 1
ATOM 919 C C . TRP A 1 107 ? -5.930 2.337 8.544 1.00 94.19 107 TRP A C 1
ATOM 921 O O . TRP A 1 107 ? -7.073 2.026 8.253 1.00 94.19 107 TRP A O 1
ATOM 931 N N . ALA A 1 108 ? -5.346 3.436 8.085 1.00 93.00 108 ALA A N 1
ATOM 932 C CA . ALA A 1 108 ? -6.004 4.337 7.150 1.00 93.00 108 ALA A CA 1
ATOM 933 C C . ALA A 1 108 ? -5.128 4.591 5.924 1.00 93.00 108 ALA A C 1
ATOM 935 O O . ALA A 1 108 ? -3.898 4.513 6.006 1.00 93.00 108 ALA A O 1
ATOM 936 N N . SER A 1 109 ? -5.764 4.903 4.800 1.00 90.81 109 SER A N 1
ATOM 937 C CA . SER A 1 109 ? -5.115 5.371 3.582 1.00 90.81 109 SER A CA 1
ATOM 938 C C . SER A 1 109 ? -6.013 6.363 2.835 1.00 90.81 109 SER A C 1
ATOM 940 O O . SER A 1 109 ? -7.218 6.120 2.742 1.00 90.81 109 SER A O 1
ATOM 942 N N . PRO A 1 110 ? -5.451 7.458 2.291 1.00 89.19 110 PRO A N 1
ATOM 943 C CA . PRO A 1 110 ? -6.154 8.345 1.367 1.00 89.19 110 PRO A CA 1
ATOM 944 C C . PRO A 1 110 ? -6.149 7.807 -0.076 1.00 89.19 110 PRO A C 1
ATOM 946 O O . PRO A 1 110 ? -6.797 8.367 -0.950 1.00 89.19 110 PRO A O 1
ATOM 949 N N . TYR A 1 111 ? -5.399 6.746 -0.372 1.00 86.31 111 TYR A N 1
ATOM 950 C CA . TYR A 1 111 ? -5.295 6.232 -1.735 1.00 86.31 111 TYR A CA 1
ATOM 951 C C . TYR A 1 111 ? -6.435 5.266 -2.036 1.00 86.31 111 TYR A C 1
ATOM 953 O O . TYR A 1 111 ? -6.712 4.366 -1.240 1.00 86.31 111 TYR A O 1
ATOM 961 N N . ASP A 1 112 ? -7.061 5.427 -3.199 1.00 80.56 112 ASP A N 1
ATOM 962 C CA . ASP A 1 112 ? -7.996 4.433 -3.708 1.00 80.56 112 ASP A CA 1
ATOM 963 C C . ASP A 1 112 ? -7.247 3.214 -4.237 1.00 80.56 112 ASP A C 1
ATOM 965 O O . ASP A 1 112 ? -6.319 3.363 -5.021 1.00 80.56 112 ASP A O 1
ATOM 969 N N . TRP A 1 113 ? -7.636 2.014 -3.831 1.00 73.25 113 TRP A N 1
ATOM 970 C CA . TRP A 1 113 ? -6.936 0.785 -4.206 1.00 73.25 113 TRP A CA 1
ATOM 971 C C . TRP A 1 113 ? -7.759 -0.128 -5.117 1.00 73.25 113 TRP A C 1
ATOM 973 O O . TRP A 1 113 ? -7.275 -1.211 -5.411 1.00 73.25 113 TRP A O 1
ATOM 983 N N . GLU A 1 114 ? -8.957 0.280 -5.563 1.00 63.69 114 GLU A N 1
ATOM 984 C CA . GLU A 1 114 ? -9.748 -0.390 -6.623 1.00 63.69 114 GLU A CA 1
ATOM 985 C C . GLU A 1 114 ? -9.714 -1.938 -6.569 1.00 63.69 114 GLU A C 1
ATOM 987 O O . GLU A 1 114 ? -9.381 -2.606 -7.544 1.00 63.69 114 GLU A O 1
ATOM 992 N N . GLY A 1 115 ? -10.010 -2.531 -5.407 1.00 70.06 115 GLY A N 1
ATOM 993 C CA . GLY A 1 115 ? -10.062 -3.993 -5.226 1.00 70.06 115 GLY A CA 1
ATOM 994 C C . GLY A 1 115 ? -8.722 -4.693 -4.939 1.00 70.06 115 GLY A C 1
ATOM 995 O O . GLY A 1 115 ? -8.716 -5.847 -4.515 1.00 70.06 115 GLY A O 1
ATOM 996 N N . GLU A 1 116 ? -7.579 -4.006 -5.045 1.00 77.38 116 GLU A N 1
ATOM 997 C CA . GLU A 1 116 ? -6.256 -4.561 -4.691 1.00 77.38 116 GLU A CA 1
ATOM 998 C C . GLU A 1 116 ? -6.159 -4.917 -3.196 1.00 77.38 116 GLU A C 1
ATOM 1000 O O . GLU A 1 116 ? -5.445 -5.846 -2.810 1.00 77.38 116 GLU A O 1
ATOM 1005 N N . ILE A 1 117 ? -6.889 -4.188 -2.340 1.00 81.38 117 ILE A N 1
ATOM 1006 C CA . ILE A 1 117 ? -6.994 -4.499 -0.907 1.00 81.38 117 ILE A CA 1
ATOM 1007 C C . ILE A 1 117 ? -7.693 -5.839 -0.717 1.00 81.38 117 ILE A C 1
ATOM 1009 O O . ILE A 1 117 ? -7.208 -6.659 0.061 1.00 81.38 117 ILE A O 1
ATOM 1013 N N . ASP A 1 118 ? -8.795 -6.072 -1.429 1.00 82.12 118 ASP A N 1
ATOM 1014 C CA . ASP A 1 118 ? -9.547 -7.315 -1.310 1.00 82.12 118 ASP A CA 1
ATOM 1015 C C . ASP A 1 118 ? -8.660 -8.485 -1.721 1.00 82.12 118 ASP A C 1
ATOM 1017 O O . ASP A 1 118 ? -8.494 -9.419 -0.943 1.00 82.12 118 ASP A O 1
ATOM 1021 N N . GLU A 1 119 ? -7.987 -8.396 -2.874 1.00 82.94 119 GLU A N 1
ATOM 1022 C CA . GLU A 1 119 ? -7.014 -9.401 -3.324 1.00 82.94 119 GLU A CA 1
ATOM 1023 C C . GLU A 1 119 ? -5.903 -9.660 -2.301 1.00 82.94 119 GLU A C 1
ATOM 1025 O O . GLU A 1 119 ? -5.559 -10.817 -2.021 1.00 82.94 119 GLU A O 1
ATOM 1030 N N . PHE A 1 120 ? -5.352 -8.594 -1.711 1.00 83.94 120 PHE A N 1
ATOM 1031 C CA . PHE A 1 120 ? -4.358 -8.708 -0.654 1.00 83.94 120 PHE A CA 1
ATOM 1032 C C . PHE A 1 120 ? -4.911 -9.489 0.543 1.00 83.94 120 PHE A C 1
ATOM 1034 O O . PHE A 1 120 ? -4.267 -10.448 0.973 1.00 83.94 120 PHE A O 1
ATOM 1041 N N . LEU A 1 121 ? -6.101 -9.133 1.037 1.00 84.56 121 LEU A N 1
ATOM 1042 C CA . LEU A 1 121 ? -6.761 -9.788 2.169 1.00 84.56 121 LEU A CA 1
ATOM 1043 C C . LEU A 1 121 ? -7.115 -11.253 1.871 1.00 84.56 121 LEU A C 1
ATOM 1045 O O . LEU A 1 121 ? -6.913 -12.106 2.743 1.00 84.56 121 LEU A O 1
ATOM 1049 N N . LYS A 1 122 ? -7.536 -11.582 0.638 1.00 85.75 122 LYS A N 1
ATOM 1050 C CA . LYS A 1 122 ? -7.763 -12.978 0.210 1.00 85.75 122 LYS A CA 1
ATOM 1051 C C . LYS A 1 122 ? -6.478 -13.783 0.296 1.00 85.75 122 LYS A C 1
ATOM 1053 O O . LYS A 1 122 ? -6.454 -14.889 0.835 1.00 85.75 122 LYS A O 1
ATOM 1058 N N . LYS A 1 123 ? -5.380 -13.216 -0.212 1.00 85.31 123 LYS A N 1
ATOM 1059 C CA . LYS A 1 123 ? -4.075 -13.884 -0.271 1.00 85.31 123 LYS A CA 1
ATOM 1060 C C . LYS A 1 123 ? -3.542 -14.239 1.115 1.00 85.31 123 LYS A C 1
ATOM 1062 O O . LYS A 1 123 ? -2.922 -15.288 1.277 1.00 85.31 123 LYS A O 1
ATOM 1067 N N . ILE A 1 124 ? -3.790 -13.384 2.105 1.00 82.31 124 ILE A N 1
ATOM 1068 C CA . ILE A 1 124 ? -3.411 -13.629 3.503 1.00 82.31 124 ILE A CA 1
ATOM 1069 C C . ILE A 1 124 ? -4.499 -14.355 4.313 1.00 82.31 124 ILE A C 1
ATOM 1071 O O . ILE A 1 124 ? -4.302 -14.572 5.505 1.00 82.31 124 ILE A O 1
ATOM 1075 N N . LYS A 1 125 ? -5.611 -14.753 3.674 1.00 83.75 125 LYS A N 1
ATOM 1076 C CA . LYS A 1 125 ? -6.761 -15.456 4.272 1.00 83.75 125 LYS A CA 1
ATOM 1077 C C . LYS A 1 125 ? -7.392 -14.728 5.463 1.00 83.75 125 LYS A C 1
ATOM 1079 O O . LYS A 1 125 ? -7.821 -15.369 6.416 1.00 83.75 125 LYS A O 1
ATOM 1084 N N . LEU A 1 126 ? -7.458 -13.399 5.403 1.00 83.94 126 LEU A N 1
ATOM 1085 C CA . LEU A 1 126 ? -7.899 -12.565 6.529 1.00 83.94 126 LEU A CA 1
ATOM 1086 C C . LEU A 1 126 ? -9.200 -11.803 6.265 1.00 83.94 126 LEU A C 1
ATOM 1088 O O . LEU A 1 126 ? -9.611 -10.983 7.077 1.00 83.94 126 LEU A O 1
ATOM 1092 N N . GLU A 1 127 ? -9.878 -12.097 5.157 1.00 79.12 127 GLU A N 1
ATOM 1093 C CA . GLU A 1 127 ? -11.127 -11.437 4.750 1.00 79.12 127 GLU A CA 1
ATOM 1094 C C . GLU A 1 127 ? -12.206 -11.455 5.841 1.00 79.12 127 GLU A C 1
ATOM 1096 O O . GLU A 1 127 ? -12.963 -10.504 5.973 1.00 79.12 127 GLU A O 1
ATOM 1101 N N . LYS A 1 128 ? -12.279 -12.529 6.638 1.00 82.12 128 LYS A N 1
ATOM 1102 C CA . LYS A 1 128 ? -13.315 -12.690 7.671 1.00 82.12 128 LYS A CA 1
ATOM 1103 C C . LYS A 1 128 ? -13.044 -11.892 8.943 1.00 82.12 128 LYS A C 1
ATOM 1105 O O . LYS A 1 128 ? -13.976 -11.596 9.678 1.00 82.12 128 LYS A O 1
ATOM 1110 N N . GLU A 1 129 ? -11.781 -11.567 9.200 1.00 85.19 129 GLU A N 1
ATOM 1111 C CA . GLU A 1 129 ? -11.346 -10.875 10.422 1.00 85.19 129 GLU A CA 1
ATOM 1112 C C . GLU A 1 129 ? -10.944 -9.426 10.155 1.00 85.19 129 GLU A C 1
ATOM 1114 O O . GLU A 1 129 ? -10.364 -8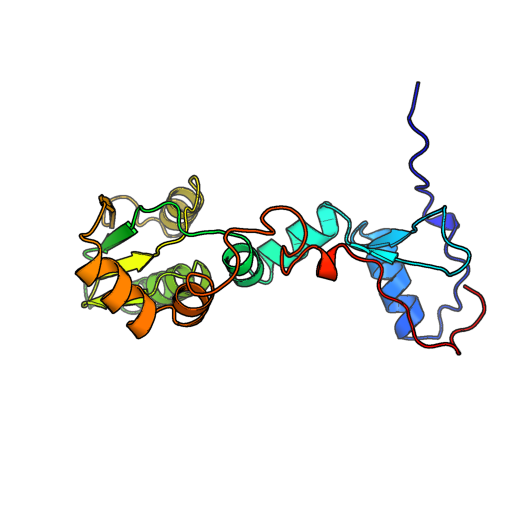.755 11.010 1.00 85.19 129 GLU A O 1
ATOM 1119 N N . THR A 1 130 ? -11.240 -8.942 8.949 1.00 87.44 130 THR A N 1
ATOM 1120 C CA . THR A 1 130 ? -10.982 -7.574 8.520 1.00 87.44 130 THR A CA 1
ATOM 1121 C C . THR A 1 130 ? -12.266 -6.903 8.075 1.00 87.44 130 THR A C 1
ATOM 1123 O O . THR A 1 130 ? -13.101 -7.480 7.390 1.00 87.44 130 THR A O 1
ATOM 1126 N N . TYR A 1 131 ? -12.391 -5.638 8.448 1.00 89.69 131 TYR A N 1
ATOM 1127 C CA . TYR A 1 131 ? -13.450 -4.748 8.016 1.00 89.69 131 TYR A CA 1
ATOM 1128 C C . TYR A 1 131 ? -12.819 -3.586 7.267 1.00 89.69 131 TYR A C 1
ATOM 1130 O O . TYR A 1 131 ? -11.876 -2.955 7.756 1.00 89.69 131 TYR A O 1
ATOM 1138 N N . ILE A 1 132 ? -13.350 -3.304 6.081 1.00 89.75 132 ILE A N 1
ATOM 1139 C CA . ILE A 1 132 ? -12.959 -2.156 5.272 1.00 89.75 132 ILE A CA 1
ATOM 1140 C C . ILE A 1 132 ? -14.088 -1.138 5.346 1.00 89.75 132 ILE A C 1
ATOM 1142 O O . ILE A 1 132 ? -15.232 -1.429 5.005 1.00 89.75 132 ILE A O 1
ATOM 1146 N N . PHE A 1 133 ? -13.750 0.071 5.770 1.00 90.44 133 PHE A N 1
ATOM 1147 C CA . PHE A 1 133 ? -14.649 1.209 5.775 1.00 90.44 133 PHE A CA 1
ATOM 1148 C C . PHE A 1 133 ? -14.165 2.238 4.769 1.00 90.44 133 PHE A C 1
ATOM 1150 O O . PHE A 1 133 ? -12.972 2.539 4.690 1.00 90.44 133 PHE A O 1
ATOM 1157 N N . GLN A 1 134 ? -15.111 2.828 4.052 1.00 90.81 134 GLN A N 1
ATOM 1158 C CA . GLN A 1 134 ? -14.882 4.027 3.266 1.00 90.81 134 GLN A CA 1
ATOM 1159 C C . GLN A 1 134 ? -15.617 5.179 3.941 1.00 90.81 134 GLN A C 1
ATOM 1161 O O . GLN A 1 134 ? -16.814 5.087 4.204 1.00 90.81 134 GLN A O 1
ATOM 1166 N N . SER A 1 135 ? -14.899 6.251 4.269 1.00 89.81 135 SER A N 1
ATOM 1167 C CA . SER A 1 135 ? -15.487 7.382 4.986 1.00 89.81 135 SER A CA 1
ATOM 1168 C C . SER A 1 135 ? -14.913 8.712 4.530 1.00 89.81 135 SER A C 1
ATOM 1170 O O . SER A 1 135 ? -13.735 8.819 4.192 1.00 89.81 135 SER A O 1
ATOM 1172 N N . LYS A 1 136 ? -15.752 9.745 4.549 1.00 91.25 136 LYS A N 1
ATOM 1173 C CA . LYS A 1 136 ? -15.329 11.128 4.357 1.00 91.25 136 LYS A CA 1
ATOM 1174 C C . LYS A 1 136 ? -15.176 11.779 5.727 1.00 91.25 136 LYS A C 1
ATOM 1176 O O . LYS A 1 136 ? -16.106 11.780 6.531 1.00 91.25 136 LYS A O 1
ATOM 1181 N N . LEU A 1 137 ? -13.994 12.320 5.995 1.00 88.25 137 LEU A N 1
ATOM 1182 C CA . LEU A 1 137 ? -13.723 13.069 7.219 1.00 88.25 137 LEU A CA 1
ATOM 1183 C C . LEU A 1 137 ? -13.996 14.559 6.992 1.00 88.25 137 LEU A C 1
ATOM 1185 O O . LEU A 1 137 ? -14.010 15.028 5.855 1.00 88.25 137 LEU A O 1
ATOM 1189 N N . SER A 1 138 ? -14.201 15.307 8.079 1.00 88.75 138 SER A N 1
ATOM 1190 C CA . SER A 1 138 ? -14.250 16.770 8.005 1.00 88.75 138 SER A CA 1
ATOM 1191 C C . SER A 1 138 ? -12.922 17.330 7.487 1.00 88.75 138 SER A C 1
ATOM 1193 O O . SER A 1 138 ? -11.875 16.691 7.641 1.00 88.75 138 SER A O 1
ATOM 1195 N N . GLU A 1 139 ? -12.956 18.520 6.889 1.00 85.12 139 GLU A N 1
ATOM 1196 C CA . GLU A 1 139 ? -11.775 19.164 6.294 1.00 85.12 139 GLU A CA 1
ATOM 1197 C C . GLU A 1 139 ? -10.651 19.332 7.326 1.00 85.12 139 GLU A C 1
ATOM 1199 O O . GLU A 1 139 ? -9.560 18.802 7.120 1.00 85.12 139 GLU A O 1
ATOM 1204 N N . ASP A 1 140 ? -10.956 19.878 8.509 1.00 86.44 140 ASP A N 1
ATOM 1205 C CA . ASP A 1 140 ? -9.982 20.046 9.600 1.00 86.44 140 ASP A CA 1
ATOM 1206 C C . ASP A 1 140 ? -9.275 18.738 9.992 1.00 86.44 140 ASP A C 1
ATOM 1208 O O . ASP A 1 140 ? -8.067 18.690 10.242 1.00 86.44 140 ASP A O 1
ATOM 1212 N N . LYS A 1 141 ? -10.037 17.637 10.066 1.00 87.06 141 LYS A N 1
ATOM 1213 C CA . LYS A 1 141 ? -9.497 16.321 10.436 1.00 87.06 141 LYS A CA 1
ATOM 1214 C C . LYS A 1 141 ? -8.675 15.726 9.300 1.00 87.06 141 LYS A C 1
ATOM 1216 O O . LYS A 1 141 ? -7.655 15.093 9.565 1.00 87.06 141 LYS A O 1
ATOM 1221 N N . THR A 1 142 ? -9.113 15.936 8.064 1.00 86.31 142 THR A N 1
ATOM 1222 C CA . THR A 1 142 ? -8.414 15.493 6.859 1.00 86.31 142 THR A CA 1
ATOM 1223 C C . THR A 1 142 ? -7.053 16.167 6.766 1.00 86.31 142 THR A C 1
ATOM 1225 O O . THR A 1 142 ? -6.045 15.467 6.695 1.00 86.31 142 THR A O 1
ATOM 1228 N N . GLU A 1 143 ? -6.994 17.495 6.886 1.00 85.81 143 GLU A N 1
ATOM 1229 C CA . GLU A 1 143 ? -5.731 18.233 6.878 1.00 85.81 143 GLU A CA 1
ATOM 1230 C C . GLU A 1 143 ? -4.784 17.772 7.983 1.00 85.81 143 GLU A C 1
ATOM 1232 O O . GLU A 1 143 ? -3.595 17.549 7.746 1.00 85.81 143 GLU A O 1
ATOM 1237 N N . LYS A 1 144 ? -5.309 17.603 9.202 1.00 87.94 144 LYS A N 1
ATOM 1238 C CA . LYS A 1 144 ? -4.515 17.145 10.343 1.00 87.94 144 LYS A CA 1
ATOM 1239 C C . LYS A 1 144 ? -3.906 15.764 10.089 1.00 87.94 144 LYS A C 1
ATOM 1241 O O . LYS A 1 144 ? -2.729 15.552 10.383 1.00 87.94 144 LYS A O 1
ATOM 1246 N N . LEU A 1 145 ? -4.685 14.827 9.548 1.00 88.25 145 LEU A N 1
ATOM 1247 C CA . LEU A 1 145 ? -4.202 13.482 9.231 1.00 88.25 145 LEU A CA 1
ATOM 1248 C C . LEU A 1 145 ? -3.198 13.487 8.077 1.00 88.25 145 LEU A C 1
ATOM 1250 O O . LEU A 1 145 ? -2.166 12.824 8.185 1.00 88.25 145 LEU A O 1
ATOM 1254 N N . LEU A 1 146 ? -3.458 14.250 7.013 1.00 87.75 146 LEU A N 1
ATOM 1255 C CA . LEU A 1 146 ? -2.534 14.387 5.887 1.00 87.75 146 LEU A CA 1
ATOM 1256 C C . LEU A 1 146 ? -1.190 14.948 6.361 1.00 87.75 146 LEU A C 1
ATOM 1258 O O . LEU A 1 146 ? -0.165 14.300 6.165 1.00 87.75 146 LEU A O 1
ATOM 1262 N N . LYS A 1 147 ? -1.187 16.064 7.099 1.00 87.25 147 LYS A N 1
ATOM 1263 C CA . LYS A 1 147 ? 0.039 16.671 7.651 1.00 87.25 147 LYS A CA 1
ATOM 1264 C C . LYS A 1 147 ? 0.809 15.710 8.566 1.00 87.25 147 LYS A C 1
ATOM 1266 O O . LYS A 1 147 ? 2.035 15.691 8.542 1.00 87.25 147 LYS A O 1
ATOM 1271 N N . SER A 1 148 ? 0.107 14.894 9.355 1.00 87.69 148 SER A N 1
ATOM 1272 C CA . SER A 1 148 ? 0.739 13.979 10.313 1.00 87.69 148 SER A CA 1
ATOM 1273 C C . SER A 1 148 ? 1.296 12.693 9.691 1.00 87.69 148 SER A C 1
ATOM 1275 O O . SER A 1 148 ? 2.269 12.152 10.215 1.00 87.69 148 SER A O 1
ATOM 1277 N N . TYR A 1 149 ? 0.666 12.149 8.646 1.00 86.69 149 TYR A N 1
ATOM 1278 C CA . TYR A 1 149 ? 0.946 10.785 8.167 1.00 86.69 149 TYR A CA 1
ATOM 1279 C C . TYR A 1 149 ? 1.325 10.698 6.678 1.00 86.69 149 TYR A C 1
ATOM 1281 O O . TYR A 1 149 ? 1.997 9.735 6.283 1.00 86.69 149 TYR A O 1
ATOM 1289 N N . TRP A 1 150 ? 0.936 11.693 5.872 1.00 86.75 150 TRP A N 1
ATOM 1290 C CA . TRP A 1 150 ? 1.234 11.814 4.438 1.00 86.75 150 TRP A CA 1
ATOM 1291 C C . TRP A 1 150 ? 1.626 13.259 4.072 1.00 86.75 150 TRP A C 1
ATOM 1293 O O . TRP A 1 150 ? 0.910 13.918 3.315 1.00 86.75 150 TRP A O 1
ATOM 1303 N N . PRO A 1 151 ? 2.764 13.770 4.580 1.00 79.06 151 PRO A N 1
ATOM 1304 C CA . PRO A 1 151 ? 3.197 15.143 4.306 1.00 79.06 151 PRO A CA 1
ATOM 1305 C C . PRO A 1 151 ? 3.391 15.408 2.806 1.00 79.06 151 PRO A C 1
ATOM 1307 O O . PRO A 1 151 ? 3.102 16.505 2.342 1.00 79.06 151 PRO A O 1
ATOM 1310 N N . ASP A 1 152 ? 3.788 14.383 2.046 1.00 75.56 152 ASP A N 1
ATOM 1311 C CA . ASP A 1 152 ? 3.925 14.444 0.588 1.00 75.56 152 ASP A CA 1
ATOM 1312 C C . ASP A 1 152 ? 2.600 14.814 -0.107 1.00 75.56 152 ASP A C 1
ATOM 1314 O O . ASP A 1 152 ? 2.611 15.553 -1.082 1.00 75.56 152 ASP A O 1
ATOM 1318 N N . LEU A 1 153 ? 1.457 14.339 0.407 1.00 75.44 153 LEU A N 1
ATOM 1319 C CA . LEU A 1 153 ? 0.132 14.706 -0.111 1.00 75.44 153 LEU A CA 1
ATOM 1320 C C . LEU A 1 153 ? -0.332 16.072 0.399 1.00 75.44 153 LEU A C 1
ATOM 1322 O O . LEU A 1 153 ? -1.034 16.781 -0.309 1.00 75.44 153 LEU A O 1
ATOM 1326 N N . ALA A 1 154 ? 0.054 16.447 1.621 1.00 70.12 154 ALA A N 1
ATOM 1327 C CA . ALA A 1 154 ? -0.319 17.733 2.206 1.00 70.12 154 ALA A CA 1
ATOM 1328 C C . ALA A 1 154 ? 0.363 18.928 1.510 1.00 70.12 154 ALA A C 1
ATOM 1330 O O . ALA A 1 154 ? -0.149 20.042 1.574 1.00 70.12 154 ALA A O 1
ATOM 1331 N N . ALA A 1 155 ? 1.521 18.712 0.876 1.00 61.59 155 ALA A N 1
ATOM 1332 C CA . ALA A 1 155 ? 2.255 19.750 0.153 1.00 61.59 155 ALA A CA 1
ATOM 1333 C C . ALA A 1 155 ? 1.632 20.088 -1.216 1.00 61.59 155 ALA A C 1
ATOM 1335 O O . ALA A 1 155 ? 1.633 21.258 -1.609 1.00 61.59 155 ALA A O 1
ATOM 1336 N N . ASP A 1 156 ? 1.068 19.089 -1.905 1.00 54.50 156 ASP A N 1
ATOM 1337 C CA . ASP A 1 156 ? 0.514 19.213 -3.264 1.00 54.50 156 ASP A CA 1
ATOM 1338 C C . ASP A 1 156 ? -0.766 20.069 -3.334 1.00 54.50 156 ASP A C 1
ATOM 1340 O O . ASP A 1 156 ? -1.071 20.625 -4.385 1.00 54.50 156 ASP A O 1
ATOM 1344 N N . ASP A 1 157 ? -1.490 20.253 -2.225 1.00 51.00 157 ASP A N 1
ATOM 1345 C CA . ASP A 1 157 ? -2.699 21.094 -2.194 1.00 51.00 157 ASP A CA 1
ATOM 1346 C C . ASP A 1 157 ? -2.400 22.608 -2.155 1.00 51.00 157 ASP A C 1
ATOM 1348 O O . ASP A 1 157 ? -3.297 23.428 -2.366 1.00 51.00 157 ASP A O 1
ATOM 1352 N N . SER A 1 158 ? -1.147 23.010 -1.899 1.00 42.47 158 SER A N 1
ATOM 1353 C CA . SER A 1 158 ? -0.783 24.422 -1.685 1.00 42.47 158 SER A CA 1
ATOM 1354 C C . SER A 1 158 ? -0.358 25.191 -2.946 1.00 42.47 158 SER A C 1
ATOM 1356 O O . SER A 1 158 ? -0.230 26.414 -2.893 1.00 42.47 158 SER A O 1
ATOM 1358 N N . ASN A 1 159 ? -0.185 24.525 -4.094 1.00 40.31 159 ASN A N 1
ATOM 1359 C CA . ASN A 1 159 ? 0.187 25.172 -5.355 1.00 40.31 159 ASN A CA 1
ATOM 1360 C C . ASN A 1 159 ? -0.369 24.385 -6.561 1.00 40.31 159 ASN A C 1
ATOM 1362 O O . ASN A 1 159 ? -0.318 23.166 -6.571 1.00 40.31 159 ASN A O 1
ATOM 1366 N N . ASP A 1 160 ? -0.850 25.082 -7.595 1.00 41.47 160 ASP A N 1
ATOM 1367 C CA . ASP A 1 160 ? -1.352 24.537 -8.876 1.00 41.47 160 ASP A CA 1
ATOM 1368 C C . ASP A 1 160 ? -2.765 23.903 -8.913 1.00 41.47 160 ASP A C 1
ATOM 1370 O O . ASP A 1 160 ? -2.966 22.748 -9.282 1.00 41.47 160 ASP A O 1
ATOM 1374 N N . LYS A 1 161 ? -3.801 24.749 -8.787 1.00 37.91 161 LYS A N 1
ATOM 1375 C CA . LYS A 1 161 ? -5.078 24.540 -9.516 1.00 37.91 161 LYS A CA 1
ATOM 1376 C C . LYS A 1 161 ? -5.000 24.916 -11.012 1.00 37.91 161 LYS A C 1
ATOM 1378 O O . LYS A 1 161 ? -6.035 24.935 -11.675 1.00 37.91 161 LYS A O 1
ATOM 1383 N N . LYS A 1 162 ? -3.817 25.235 -11.562 1.00 33.66 162 LYS A N 1
ATOM 1384 C CA . LYS A 1 162 ? -3.666 25.684 -12.963 1.00 33.66 162 LYS A CA 1
ATOM 1385 C C . LYS A 1 162 ? -3.059 24.678 -13.945 1.00 33.66 162 LYS A C 1
ATOM 1387 O O . LYS A 1 162 ? -3.395 24.779 -15.116 1.00 33.66 162 LYS A O 1
ATOM 1392 N N . ASP A 1 163 ? -2.324 23.655 -13.512 1.00 34.88 163 ASP A N 1
ATOM 1393 C CA . ASP A 1 163 ? -1.610 22.761 -14.445 1.00 34.88 163 ASP A CA 1
ATOM 1394 C C . ASP A 1 163 ? -1.965 21.279 -14.242 1.00 34.88 163 ASP A C 1
ATOM 1396 O O . ASP A 1 163 ? -1.112 20.429 -13.989 1.00 34.88 163 ASP A O 1
ATOM 1400 N N . ILE A 1 164 ? -3.247 20.921 -14.367 1.00 36.97 164 ILE A N 1
ATOM 1401 C CA . ILE A 1 164 ? -3.694 19.526 -14.170 1.00 36.97 164 ILE A CA 1
ATOM 1402 C C . ILE A 1 164 ? -3.190 18.589 -15.296 1.00 36.97 164 ILE A C 1
ATOM 1404 O O . ILE A 1 164 ? -3.258 17.371 -15.147 1.00 36.97 164 ILE A O 1
ATOM 1408 N N . ASN A 1 165 ? -2.608 19.109 -16.389 1.00 37.31 165 ASN A N 1
ATOM 1409 C CA . ASN A 1 165 ? -2.226 18.294 -17.553 1.00 37.31 165 ASN A CA 1
ATOM 1410 C C . ASN A 1 165 ? -0.711 18.128 -17.825 1.00 37.31 165 ASN A C 1
ATOM 1412 O O . ASN A 1 165 ? -0.344 17.357 -18.713 1.00 37.31 165 ASN A O 1
ATOM 1416 N N . GLU A 1 166 ? 0.195 18.776 -17.080 1.00 39.31 166 GLU A N 1
ATOM 1417 C CA . GLU A 1 166 ? 1.634 18.747 -17.435 1.00 39.31 166 GLU A CA 1
ATOM 1418 C C . GLU A 1 166 ? 2.578 18.138 -16.389 1.00 39.31 166 GLU A C 1
ATOM 1420 O O . GLU A 1 166 ? 3.602 17.565 -16.768 1.00 39.31 166 GLU A O 1
ATOM 1425 N N . LYS A 1 167 ? 2.230 18.140 -15.097 1.00 37.31 167 LYS A N 1
ATOM 1426 C CA . LYS A 1 167 ? 3.147 17.730 -14.014 1.00 37.31 167 LYS A CA 1
ATOM 1427 C C . LYS A 1 167 ? 2.719 16.453 -13.287 1.00 37.31 167 LYS A C 1
ATOM 1429 O O . LYS A 1 167 ? 2.719 16.398 -12.063 1.00 37.31 167 LYS A O 1
ATOM 1434 N N . SER A 1 168 ? 2.383 15.381 -14.010 1.00 39.66 168 SER A N 1
ATOM 1435 C CA . SER A 1 168 ? 2.434 14.059 -13.364 1.00 39.66 168 SER A CA 1
ATOM 1436 C C . SER A 1 168 ? 3.906 13.749 -13.053 1.00 39.66 168 SER A C 1
ATOM 1438 O O . SER A 1 168 ? 4.705 13.738 -13.999 1.00 39.66 168 SER A O 1
ATOM 1440 N N . PRO A 1 169 ? 4.302 13.453 -11.796 1.00 44.56 169 PRO A N 1
ATOM 1441 C CA . PRO A 1 169 ? 5.692 13.126 -11.453 1.00 44.56 169 PRO A CA 1
ATOM 1442 C C . PRO A 1 169 ? 6.243 11.932 -12.252 1.00 44.56 169 PRO A C 1
ATOM 1444 O O . PRO A 1 169 ? 7.450 11.711 -12.300 1.00 44.56 169 PRO A O 1
ATOM 1447 N N . LEU A 1 170 ? 5.371 11.193 -12.940 1.00 42.06 170 LEU A N 1
ATOM 1448 C CA . LEU A 1 170 ? 5.665 9.978 -13.688 1.00 42.06 170 LEU A CA 1
ATOM 1449 C C . LEU A 1 170 ? 5.598 10.159 -15.200 1.00 42.06 170 LEU A C 1
ATOM 1451 O O . LEU A 1 170 ? 6.038 9.255 -15.910 1.00 42.06 170 LEU A O 1
ATOM 1455 N N . ARG A 1 171 ? 5.173 11.337 -15.703 1.00 46.94 171 ARG A N 1
ATOM 1456 C CA . ARG A 1 171 ? 5.563 11.719 -17.067 1.00 46.94 171 ARG A CA 1
ATOM 1457 C C . ARG A 1 171 ? 7.071 11.535 -17.170 1.00 46.94 171 ARG A C 1
ATOM 1459 O O . ARG A 1 171 ? 7.492 10.845 -18.076 1.00 46.94 171 ARG A O 1
ATOM 1466 N N . SER A 1 172 ? 7.849 11.971 -16.174 1.00 45.66 172 SER A N 1
ATOM 1467 C CA . SER A 1 172 ? 9.310 11.794 -16.125 1.00 45.66 172 SER A CA 1
ATOM 1468 C C . SER A 1 172 ? 9.828 10.349 -16.240 1.00 45.66 172 SER A C 1
ATOM 1470 O O . SER A 1 172 ? 10.903 10.152 -16.798 1.00 45.66 172 SER A O 1
ATOM 1472 N N . LEU A 1 173 ? 9.080 9.339 -15.772 1.00 45.38 173 LEU A N 1
ATOM 1473 C CA . LEU A 1 173 ? 9.467 7.923 -15.893 1.00 45.38 173 LEU A CA 1
ATOM 1474 C C . LEU A 1 173 ? 9.093 7.318 -17.253 1.00 45.38 173 LEU A C 1
ATOM 1476 O O . LEU A 1 173 ? 9.727 6.367 -17.705 1.00 45.38 173 LEU A O 1
ATOM 1480 N N . LEU A 1 174 ? 8.061 7.869 -17.894 1.00 46.25 174 LEU A N 1
ATOM 1481 C CA . LEU A 1 174 ? 7.683 7.574 -19.277 1.00 46.25 174 LEU A CA 1
ATOM 1482 C C . LEU A 1 174 ? 8.418 8.481 -20.281 1.00 46.25 174 LEU A C 1
ATOM 1484 O O . LEU A 1 174 ? 8.393 8.218 -21.486 1.00 46.25 174 LEU A O 1
ATOM 1488 N N . LEU A 1 175 ? 9.068 9.545 -19.795 1.00 43.59 175 LEU A N 1
ATOM 1489 C CA . LEU A 1 175 ? 9.896 10.445 -20.577 1.00 43.59 175 LEU A CA 1
ATOM 1490 C C . LEU A 1 175 ? 11.183 9.714 -20.966 1.00 43.59 175 LEU A C 1
ATOM 1492 O O . LEU A 1 175 ? 11.722 8.905 -20.208 1.00 43.59 175 LEU A O 1
ATOM 1496 N N . PRO A 1 176 ? 11.700 10.008 -22.160 1.00 48.91 176 PRO A N 1
ATOM 1497 C CA . PRO A 1 176 ? 12.877 9.337 -22.663 1.00 48.91 176 PRO A CA 1
ATOM 1498 C C . PRO A 1 176 ? 14.111 9.654 -21.816 1.00 48.91 176 PRO A C 1
ATOM 1500 O O . PRO A 1 176 ? 14.493 10.816 -21.666 1.00 48.91 176 PRO A O 1
ATOM 1503 N N . ILE A 1 177 ? 14.784 8.615 -21.325 1.00 53.78 177 ILE A N 1
ATOM 1504 C CA . ILE A 1 177 ? 16.054 8.767 -20.610 1.00 53.78 177 ILE A CA 1
ATOM 1505 C C . ILE A 1 177 ? 17.176 8.908 -21.644 1.00 53.78 177 ILE A C 1
ATOM 1507 O O . ILE A 1 177 ? 17.347 8.051 -22.515 1.00 53.78 177 ILE A O 1
ATOM 1511 N N . ARG A 1 178 ? 17.951 9.997 -21.556 1.00 44.56 178 ARG A N 1
ATOM 1512 C CA . ARG A 1 178 ? 19.154 10.209 -22.373 1.00 44.56 178 ARG A CA 1
ATOM 1513 C C . ARG A 1 178 ? 20.341 9.554 -21.669 1.00 44.56 178 ARG A C 1
ATOM 1515 O O . ARG A 1 178 ? 20.717 9.985 -20.583 1.00 44.56 178 ARG A O 1
ATOM 1522 N N . LEU A 1 179 ? 20.925 8.519 -22.268 1.00 48.78 179 LEU A N 1
ATOM 1523 C CA . LEU A 1 179 ? 22.165 7.932 -21.753 1.00 48.78 179 LEU A CA 1
ATOM 1524 C C . LEU A 1 179 ? 23.364 8.868 -22.003 1.00 48.78 179 LEU A C 1
ATOM 1526 O O . LEU A 1 179 ? 23.334 9.652 -22.960 1.00 48.78 179 LEU A O 1
ATOM 1530 N N . PRO A 1 180 ? 24.409 8.812 -21.153 1.00 35.28 180 PRO A N 1
ATOM 1531 C CA . PRO A 1 180 ? 25.621 9.604 -21.333 1.00 35.28 180 PRO A CA 1
ATOM 1532 C C . PRO A 1 180 ? 26.287 9.306 -22.682 1.00 35.28 180 PRO A C 1
ATOM 1534 O O . PRO A 1 180 ? 26.336 8.161 -23.135 1.00 35.28 180 PRO A O 1
ATOM 1537 N N . LYS A 1 181 ? 26.800 10.357 -23.331 1.00 37.38 181 LYS A N 1
ATOM 1538 C CA . LYS A 1 181 ? 27.552 10.243 -24.587 1.00 37.38 181 LYS A CA 1
ATOM 1539 C C . LYS A 1 181 ? 28.862 9.494 -24.312 1.00 37.38 181 LYS A C 1
ATOM 1541 O O . LYS A 1 181 ? 29.599 9.898 -23.419 1.00 37.38 181 LYS A O 1
ATOM 1546 N N . GLY A 1 182 ? 29.132 8.426 -25.062 1.00 39.66 182 GLY A N 1
ATOM 1547 C CA . GLY A 1 182 ? 30.335 7.595 -24.90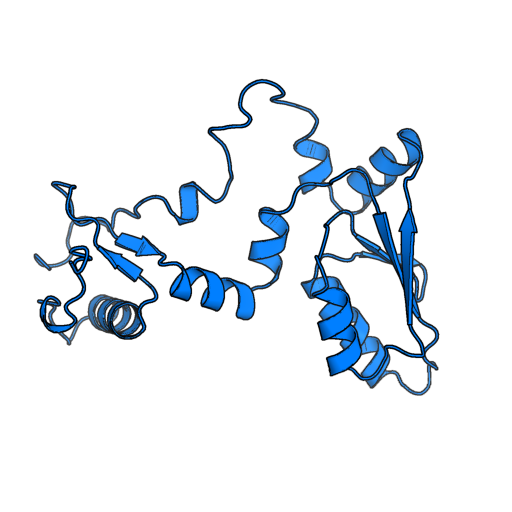0 1.00 39.66 182 GLY A CA 1
ATOM 1548 C C . GLY A 1 182 ? 30.088 6.085 -24.922 1.00 39.66 182 GLY A C 1
ATOM 1549 O O . GLY A 1 182 ? 31.045 5.320 -24.944 1.00 39.66 182 GLY A O 1
ATOM 1550 N N . LEU A 1 183 ? 28.829 5.640 -24.948 1.00 41.88 183 LEU A N 1
ATOM 1551 C CA . LEU A 1 183 ? 28.517 4.265 -25.342 1.00 41.88 183 LEU A CA 1
ATOM 1552 C C . LEU A 1 183 ? 28.756 4.116 -26.854 1.00 41.88 183 LEU A C 1
ATOM 1554 O O . LEU A 1 183 ? 28.466 5.070 -27.587 1.00 41.88 183 LEU A O 1
ATOM 1558 N N . PRO A 1 184 ? 29.294 2.971 -27.319 1.00 32.41 184 PRO A N 1
ATOM 1559 C CA . PRO A 1 184 ? 29.482 2.720 -28.744 1.00 32.41 184 PRO A CA 1
ATOM 1560 C C . PRO A 1 184 ? 28.162 2.936 -29.485 1.00 32.41 184 PRO A C 1
ATOM 1562 O O . PRO A 1 184 ? 27.087 2.869 -28.887 1.00 32.41 184 PRO A O 1
ATOM 1565 N N . ASN A 1 185 ? 28.243 3.247 -30.776 1.00 36.16 185 ASN A N 1
ATOM 1566 C CA . ASN A 1 185 ? 27.074 3.473 -31.616 1.00 36.16 185 ASN A CA 1
ATOM 1567 C C . ASN A 1 185 ? 26.215 2.179 -31.708 1.00 36.16 185 ASN A C 1
ATOM 1569 O O . ASN A 1 185 ? 26.326 1.462 -32.682 1.00 36.16 185 ASN A O 1
ATOM 1573 N N . LEU A 1 186 ? 25.352 1.948 -30.701 1.00 46.66 186 LEU A N 1
ATOM 1574 C CA . LEU A 1 186 ? 24.220 0.996 -30.554 1.00 46.66 186 LEU A CA 1
ATOM 1575 C C . LEU A 1 186 ? 23.032 1.186 -31.509 1.00 46.66 186 LEU A C 1
ATOM 1577 O O . LEU A 1 186 ? 22.013 1.775 -31.078 1.00 46.66 186 LEU A O 1
#

Foldseek 3Di:
DDPPPVQDLVPLPDDCVDPVSVVVSVCNVQQQKDFDPPDPATWIFGDPSVVVVCCVVQVVVVVLQFAQPQKKKKKAFDDDVVPVVLVVLVVVVCVSNVWDDPDVRIIIDSGDDPCVVVVVCVVSVRVVGMDIDIDGDDPVVVLVCCVVRPVVNNVVVPDDPPPPDDDSVCVVNRDTDHDDPDRPPD

Radius of gyration: 21.75 Å; chains: 1; bounding box: 46×41×61 Å

Secondary structure (DSSP, 8-state):
--------GGG----TT-HHHHHHHHHHHTTSEEE-TT-SS--EEE-HHHHHHHHHH-THHHHTTPPEEEEEEEEEE---GGGHHHHHHHHHHHHHTT-EEEETTEEEEEE--TTHHHHHHHHTT-GGGEEEEEEPPPHHHHHHHHHHH-HHHHHHTTS-SS-TTT--TTHHHHSPB-PPBTB---

pLDDT: mean 71.43, std 18.95, range [26.0, 94.19]